Protein AF-F3SGB2-F1 (afdb_monomer)

Organism: NCBI:txid888824

Nearest PDB structures (foldseek):
  6e8a-assembly1_A-3  TM=3.930E-01  e=1.065E+00  Salmonella enterica subsp. enterica serovar Typhimurium
  6e8a-assembly2_B-2  TM=3.895E-01  e=1.510E+00  Salmonella enterica subsp. enterica serovar Typhimurium
  5wru-assembly2_C  TM=2.953E-01  e=6.680E-01  Plasmodium falciparum 3D7

Secondary structure (DSSP, 8-state):
---S--------GGGSHHHHHTT-B--SPPEEEEETTEEEEEEEEEEEETTEEEEEEEEEETTT--EE-SSHHHHHHHHHHT-GGGGSPPS-GGGHHHHHHHHHHTTTEEE-SSEEEESSSS-HHHHTT---TTBHHHHH-HHHHHTGGG-S-EE--GGG--HHHHHHHHHHHTSBTT-SS--EEEE-TTT--EEEE-SHHHHHHHHHH-HHHHTTT-

pLDDT: mean 89.27, std 9.6, range [35.75, 98.5]

Radius of gyration: 21.9 Å; Cα contacts (8 Å, |Δi|>4): 314; chains: 1; bounding box: 55×38×64 Å

Sequence (218 aa):
MNSPDLSKKELNLYESPIVQSENLRLNQVLGSYYGDGKDYLTEELYHYVDGKYFGKNFLLDIDSGQLYFKDVVKRRNEMAMNAPRWRGISLSPGGLSDCFDNQLAKYHLWEFNGSITPVVRYEIDYRNKIDISDTNFAQLYPEVAKNMKDIDQLYFRPEQYNQKEWFDNLLHWFAPKGQDVMEVYATDSATGEKTQIKSFDDYLAWREAHPEEVKKYE

Mean predicted aligned error: 6.79 Å

Solvent-accessible surface area (backbone atoms only — not comparable to full-atom values): 12593 Å² total; per-residue (Å²): 142,81,76,91,81,78,81,88,84,88,83,67,72,74,74,36,67,67,36,52,77,64,58,46,45,73,93,67,82,77,40,81,44,77,38,87,83,42,58,27,38,32,52,67,33,31,38,71,59,97,86,42,84,46,78,46,49,38,38,30,36,63,86,82,63,49,77,40,63,75,62,39,69,58,52,52,49,51,30,61,71,65,31,49,69,77,74,55,80,80,49,57,48,32,44,28,45,61,38,46,37,58,58,36,45,78,32,42,27,32,78,56,96,71,25,41,25,51,70,49,84,86,42,65,79,54,28,73,59,39,59,56,77,62,18,35,37,25,71,80,37,46,76,56,48,77,43,50,52,73,49,77,66,50,62,61,58,50,80,71,44,44,67,53,61,50,50,37,47,49,32,28,31,68,3,51,60,92,46,74,48,32,95,30,39,34,33,45,82,91,79,64,50,72,46,78,39,79,37,48,68,50,44,50,54,50,45,70,75,36,53,76,47,42,63,76,78,110

Structure (mmCIF, N/CA/C/O backbone):
data_AF-F3SGB2-F1
#
_entry.id   AF-F3SGB2-F1
#
loop_
_atom_site.group_PDB
_atom_site.id
_atom_site.type_symbol
_atom_site.label_atom_id
_atom_site.label_alt_id
_atom_site.label_comp_id
_atom_site.label_asym_id
_atom_site.label_entity_id
_atom_site.label_seq_id
_atom_site.pdbx_PDB_ins_code
_atom_site.Cartn_x
_atom_site.Cartn_y
_atom_site.Cartn_z
_atom_site.occupancy
_atom_site.B_iso_or_equiv
_atom_site.auth_seq_id
_atom_site.auth_comp_id
_atom_site.auth_asym_id
_atom_site.auth_atom_id
_atom_site.pdbx_PDB_model_num
ATOM 1 N N . MET A 1 1 ? -12.176 -9.333 -9.782 1.00 39.53 1 MET A N 1
ATOM 2 C CA . MET A 1 1 ? -11.599 -8.538 -10.884 1.00 39.53 1 MET A CA 1
ATOM 3 C C . MET A 1 1 ? -11.591 -9.382 -12.152 1.00 39.53 1 MET A C 1
ATOM 5 O O . MET A 1 1 ? -10.642 -10.111 -12.369 1.00 39.53 1 MET A O 1
ATOM 9 N N . ASN A 1 2 ? -12.661 -9.333 -12.946 1.00 35.75 2 ASN A N 1
ATOM 10 C CA . ASN A 1 2 ? -12.707 -9.903 -14.295 1.00 35.75 2 ASN A CA 1
ATOM 11 C C . ASN A 1 2 ? -13.186 -8.771 -15.202 1.00 35.75 2 ASN A C 1
ATOM 13 O O . ASN A 1 2 ? -14.390 -8.585 -15.348 1.00 35.75 2 ASN A O 1
ATOM 17 N N . SER A 1 3 ? -12.261 -7.957 -15.713 1.00 44.47 3 SER A N 1
ATOM 18 C CA . SER A 1 3 ? -12.594 -7.060 -16.820 1.00 44.47 3 SER A CA 1
ATOM 19 C C . SER A 1 3 ? -12.552 -7.915 -18.092 1.00 44.47 3 SER A C 1
ATOM 21 O O . SER A 1 3 ? -11.483 -8.446 -18.396 1.00 44.47 3 SER A O 1
ATOM 23 N N . PRO A 1 4 ? -13.683 -8.148 -18.779 1.00 53.62 4 PRO A N 1
ATOM 24 C CA . PRO A 1 4 ? -13.753 -9.073 -19.913 1.00 53.62 4 PRO A CA 1
ATOM 25 C C . PRO A 1 4 ? -12.987 -8.591 -21.156 1.00 53.62 4 PRO A C 1
ATOM 27 O O . PRO A 1 4 ? -12.702 -9.400 -22.034 1.00 53.62 4 PRO A O 1
ATOM 30 N N . ASP A 1 5 ? -12.581 -7.319 -21.200 1.00 62.97 5 ASP A N 1
ATOM 31 C CA . ASP A 1 5 ? -11.903 -6.714 -22.348 1.00 62.97 5 ASP A CA 1
ATOM 32 C C . ASP A 1 5 ? -10.401 -6.535 -22.085 1.00 62.97 5 ASP A C 1
ATOM 34 O O . ASP A 1 5 ? -9.884 -5.426 -21.945 1.00 62.97 5 ASP A O 1
ATOM 38 N N . LEU A 1 6 ? -9.671 -7.649 -21.999 1.00 66.62 6 LEU A N 1
ATOM 39 C CA . LEU A 1 6 ? -8.209 -7.615 -22.054 1.00 66.62 6 LEU A CA 1
ATOM 40 C C . LEU A 1 6 ? -7.769 -7.453 -23.514 1.00 66.62 6 LEU A C 1
ATOM 42 O O . LEU A 1 6 ? -7.962 -8.349 -24.336 1.00 66.62 6 LEU A O 1
ATOM 46 N N . SER A 1 7 ? -7.154 -6.314 -23.837 1.00 72.88 7 SER A N 1
ATOM 47 C CA . SER A 1 7 ? -6.522 -6.089 -25.140 1.00 72.88 7 SER A CA 1
ATOM 48 C C . SER A 1 7 ? -5.030 -6.430 -25.084 1.00 72.88 7 SER A C 1
ATOM 50 O O . SER A 1 7 ? -4.361 -6.213 -24.073 1.00 72.88 7 SER A O 1
ATOM 52 N N . LYS A 1 8 ? -4.499 -7.005 -26.169 1.00 79.56 8 LYS A N 1
ATOM 53 C CA . LYS A 1 8 ? -3.072 -7.323 -26.315 1.00 79.56 8 LYS A CA 1
ATOM 54 C C . LYS A 1 8 ? -2.420 -6.317 -27.261 1.00 79.56 8 LYS A C 1
ATOM 56 O O . LYS A 1 8 ? -2.945 -6.062 -28.342 1.00 79.56 8 LYS A O 1
ATOM 61 N N . LYS A 1 9 ? -1.233 -5.836 -26.893 1.00 81.31 9 LYS A N 1
ATOM 62 C CA . LYS A 1 9 ? -0.355 -5.013 -27.734 1.00 81.31 9 LYS A CA 1
ATOM 63 C C . LYS A 1 9 ? 1.032 -5.649 -27.805 1.00 81.31 9 LYS A C 1
ATOM 65 O O . LYS A 1 9 ? 1.523 -6.160 -26.802 1.00 81.31 9 LYS A O 1
ATOM 70 N N . GLU A 1 10 ? 1.646 -5.638 -28.983 1.00 86.25 10 GLU A N 1
ATOM 71 C CA . GLU A 1 10 ? 3.025 -6.090 -29.190 1.00 86.25 10 GLU A CA 1
ATOM 72 C C . GLU A 1 10 ? 3.915 -4.876 -29.464 1.00 86.25 10 GLU A C 1
ATOM 74 O O . GLU A 1 10 ? 3.526 -3.972 -30.204 1.00 86.25 10 GLU A O 1
ATOM 79 N N . LEU A 1 11 ? 5.080 -4.825 -28.817 1.00 84.25 11 LEU A N 1
ATOM 80 C CA . LEU A 1 11 ? 6.018 -3.707 -28.884 1.00 84.25 11 LEU A CA 1
ATOM 81 C C . LEU A 1 11 ? 7.427 -4.262 -29.104 1.00 84.25 11 LEU A C 1
ATOM 83 O O . LEU A 1 11 ? 7.889 -5.091 -28.321 1.00 84.25 11 LEU A O 1
ATOM 87 N N . ASN A 1 12 ? 8.120 -3.787 -30.143 1.00 87.19 12 ASN A N 1
ATOM 88 C CA . ASN A 1 12 ? 9.500 -4.172 -30.424 1.00 87.19 12 ASN A CA 1
ATOM 89 C C . ASN A 1 12 ? 10.473 -3.061 -30.004 1.00 87.19 12 ASN A C 1
ATOM 91 O O . ASN A 1 12 ? 10.677 -2.077 -30.714 1.00 87.19 12 ASN A O 1
ATOM 95 N N . LEU A 1 13 ? 11.112 -3.234 -28.845 1.00 86.38 13 LEU A N 1
ATOM 96 C CA . LEU A 1 13 ? 12.077 -2.270 -28.305 1.00 86.38 13 LEU A CA 1
ATOM 97 C C . LEU A 1 13 ? 13.269 -2.027 -29.250 1.00 86.38 13 LEU A C 1
ATOM 99 O O . LEU A 1 13 ? 13.798 -0.917 -29.306 1.00 86.38 13 LEU A O 1
ATOM 103 N N . TYR A 1 14 ? 13.672 -3.043 -30.017 1.00 88.12 14 TYR A N 1
ATOM 104 C CA . TYR A 1 14 ? 14.830 -2.980 -30.912 1.00 88.12 14 TYR A CA 1
ATOM 105 C C . TYR A 1 14 ? 14.543 -2.300 -32.253 1.00 88.12 14 TYR A C 1
ATOM 107 O O . TYR A 1 14 ? 15.472 -2.083 -33.026 1.00 88.12 14 TYR A O 1
ATOM 115 N N . GLU A 1 15 ? 13.293 -1.923 -32.528 1.00 89.81 15 GLU A N 1
ATOM 116 C CA . GLU A 1 15 ? 12.938 -1.049 -33.656 1.00 89.81 15 GLU A CA 1
ATOM 117 C C . GLU A 1 15 ? 13.089 0.442 -33.318 1.00 89.81 15 GLU A C 1
ATOM 119 O O . GLU A 1 15 ? 13.050 1.289 -34.207 1.00 89.81 15 GLU A O 1
ATOM 124 N N . SER A 1 16 ? 13.312 0.783 -32.044 1.00 88.75 16 SER A N 1
ATOM 125 C CA . SER A 1 16 ? 13.556 2.163 -31.624 1.00 88.75 16 SER A CA 1
ATOM 126 C C . SER A 1 16 ? 14.842 2.720 -32.254 1.00 88.75 16 SER A C 1
ATOM 128 O O . SER A 1 16 ? 15.915 2.138 -32.047 1.00 88.75 16 SER A O 1
ATOM 130 N N . PRO A 1 17 ? 14.793 3.887 -32.934 1.00 90.50 17 PRO A N 1
ATOM 131 C CA . PRO A 1 17 ? 15.972 4.490 -33.555 1.00 90.50 17 PRO A CA 1
ATOM 132 C C . PRO A 1 17 ? 17.132 4.705 -32.580 1.00 90.50 17 PRO A C 1
ATOM 134 O O . PRO A 1 17 ? 18.279 4.466 -32.941 1.00 90.50 17 PRO A O 1
ATOM 137 N N . ILE A 1 18 ? 16.834 5.096 -31.333 1.00 89.00 18 ILE A N 1
ATOM 138 C CA . ILE A 1 18 ? 17.846 5.332 -30.290 1.00 89.00 18 ILE A CA 1
ATOM 139 C C . ILE A 1 18 ? 18.532 4.019 -29.893 1.00 89.00 18 ILE A C 1
ATOM 141 O O . ILE A 1 18 ? 19.754 3.973 -29.758 1.00 89.00 18 ILE A O 1
ATOM 145 N N . VAL A 1 19 ? 17.759 2.938 -29.735 1.00 91.44 19 VAL A N 1
ATOM 146 C CA . VAL A 1 19 ? 18.290 1.616 -29.360 1.00 91.44 19 VAL A CA 1
ATOM 147 C C . VAL A 1 19 ? 19.213 1.082 -30.452 1.00 91.44 19 VAL A C 1
ATOM 149 O O . VAL A 1 19 ? 20.286 0.562 -30.148 1.00 91.44 19 VAL A O 1
ATOM 152 N N . GLN A 1 20 ? 18.830 1.255 -31.719 1.00 92.38 20 GLN A N 1
ATOM 153 C CA . GLN A 1 20 ? 19.637 0.834 -32.862 1.00 92.38 20 GLN A CA 1
ATOM 154 C C . GLN A 1 20 ? 20.904 1.679 -33.021 1.00 92.38 20 GLN A C 1
ATOM 156 O O . GLN A 1 20 ? 21.992 1.116 -33.133 1.00 92.38 20 GLN A O 1
ATOM 161 N N . SER A 1 21 ? 20.787 3.013 -32.994 1.00 91.50 21 SER A N 1
ATOM 162 C CA . SER A 1 21 ? 21.923 3.915 -33.227 1.00 91.50 21 SER A CA 1
ATOM 163 C C . SER A 1 21 ? 23.009 3.795 -32.162 1.00 91.50 21 SER A C 1
ATOM 165 O O . SER A 1 21 ? 24.187 3.948 -32.464 1.00 91.50 21 SER A O 1
ATOM 167 N N . GLU A 1 22 ? 22.616 3.519 -30.918 1.00 90.81 22 GLU A N 1
ATOM 168 C CA . GLU A 1 22 ? 23.536 3.381 -29.784 1.00 90.81 22 GLU A CA 1
ATOM 169 C C . GLU A 1 22 ? 23.891 1.912 -29.492 1.00 90.81 22 GLU A C 1
ATOM 171 O O . GLU A 1 22 ? 24.616 1.621 -28.545 1.00 90.81 22 GLU A O 1
ATOM 176 N N . ASN A 1 23 ? 23.414 0.974 -30.321 1.00 91.50 23 ASN A N 1
ATOM 177 C CA . ASN A 1 23 ? 23.638 -0.466 -30.183 1.00 91.50 23 ASN A CA 1
ATOM 178 C C . ASN A 1 23 ? 23.294 -1.012 -28.782 1.00 91.50 23 ASN A C 1
ATOM 180 O O . ASN A 1 23 ? 23.975 -1.893 -28.250 1.00 91.50 23 ASN A O 1
ATOM 184 N N . LEU A 1 24 ? 22.220 -0.490 -28.193 1.00 92.69 24 LEU A N 1
ATOM 185 C CA . LEU A 1 24 ? 21.794 -0.817 -26.841 1.00 92.69 24 LEU A CA 1
ATOM 186 C C . LEU A 1 24 ? 21.195 -2.228 -26.759 1.00 92.69 24 LEU A C 1
ATOM 188 O O . LEU A 1 24 ? 20.622 -2.754 -27.720 1.00 92.69 24 LEU A O 1
ATOM 192 N N . ARG A 1 25 ? 21.341 -2.862 -25.596 1.00 92.12 25 ARG A N 1
ATOM 193 C CA . ARG A 1 25 ? 20.865 -4.212 -25.278 1.00 92.12 25 ARG A CA 1
ATOM 194 C C . ARG A 1 25 ? 20.229 -4.243 -23.892 1.00 92.12 25 ARG A C 1
ATOM 196 O O . ARG A 1 25 ? 20.516 -3.404 -23.048 1.00 92.12 25 ARG A O 1
ATOM 203 N N . LEU A 1 26 ? 19.370 -5.236 -23.688 1.00 90.88 26 LEU A N 1
ATOM 204 C CA . LEU A 1 26 ? 18.714 -5.546 -22.425 1.00 90.88 26 LEU A CA 1
ATOM 205 C C . LEU A 1 26 ? 19.174 -6.945 -22.006 1.00 90.88 26 LEU A C 1
ATOM 207 O O . LEU A 1 26 ? 19.211 -7.843 -22.846 1.00 90.88 26 LEU A O 1
ATOM 211 N N . ASN A 1 27 ? 19.520 -7.135 -20.737 1.00 86.31 27 ASN A N 1
ATOM 212 C CA . ASN A 1 27 ? 19.858 -8.445 -20.164 1.00 86.31 27 ASN A CA 1
ATOM 213 C C . ASN A 1 27 ? 19.018 -8.783 -18.925 1.00 86.31 27 ASN A C 1
ATOM 215 O O . ASN A 1 27 ? 19.316 -9.758 -18.239 1.00 86.31 27 ASN A O 1
ATOM 219 N N . GLN A 1 28 ? 17.989 -7.984 -18.643 1.00 84.06 28 GLN A N 1
ATOM 220 C CA . GLN A 1 28 ? 17.094 -8.157 -17.505 1.00 84.06 28 GLN A CA 1
ATOM 221 C C . GLN A 1 28 ? 15.643 -8.237 -17.974 1.00 84.06 28 GLN A C 1
ATOM 223 O O . GLN A 1 28 ? 15.300 -7.815 -19.080 1.00 84.06 28 GLN A O 1
ATOM 228 N N . VAL A 1 29 ? 14.795 -8.817 -17.130 1.00 85.00 29 VAL A N 1
ATOM 229 C CA . VAL A 1 29 ? 13.342 -8.777 -17.317 1.00 85.00 29 VAL A CA 1
ATOM 230 C C . VAL A 1 29 ? 12.874 -7.342 -17.100 1.00 85.00 29 VAL A C 1
ATOM 232 O O . VAL A 1 29 ? 13.412 -6.650 -16.245 1.00 85.00 29 VAL A O 1
ATOM 235 N N . LEU A 1 30 ? 11.881 -6.903 -17.874 1.00 89.25 30 LEU A N 1
ATOM 236 C CA . LEU A 1 30 ? 11.337 -5.559 -17.734 1.00 89.25 30 LEU A CA 1
ATOM 237 C C . LEU A 1 30 ? 10.668 -5.359 -16.372 1.00 89.25 30 LEU A C 1
ATOM 239 O O . LEU A 1 30 ? 9.774 -6.125 -16.009 1.00 89.25 30 LEU A O 1
ATOM 243 N N . GLY A 1 31 ? 11.049 -4.299 -15.664 1.00 88.00 31 GLY A N 1
ATOM 244 C CA . GLY A 1 31 ? 10.344 -3.823 -14.486 1.00 88.00 31 GLY A CA 1
ATOM 245 C C . GLY A 1 31 ? 9.065 -3.074 -14.857 1.00 88.00 31 GLY A C 1
ATOM 246 O O . GLY A 1 31 ? 9.014 -2.329 -15.837 1.00 88.00 31 GLY A O 1
ATOM 247 N N . SER A 1 32 ? 8.017 -3.241 -14.052 1.00 87.69 32 SER A N 1
ATOM 248 C CA . SER A 1 32 ? 6.821 -2.397 -14.112 1.00 87.69 32 SER A CA 1
ATOM 249 C C . SER A 1 32 ? 7.024 -1.122 -13.297 1.00 87.69 32 SER A C 1
ATOM 251 O O . SER A 1 32 ? 7.581 -1.163 -12.199 1.00 87.69 32 SER A O 1
ATOM 253 N N . TYR A 1 33 ? 6.510 0.001 -13.782 1.00 87.50 33 TYR A N 1
ATOM 254 C CA . TYR A 1 33 ? 6.503 1.260 -13.051 1.00 87.50 33 TYR A CA 1
ATOM 255 C C . TYR A 1 33 ? 5.174 1.980 -13.261 1.00 87.50 33 TYR A C 1
ATOM 257 O O . TYR A 1 33 ? 4.773 2.195 -14.396 1.00 87.50 33 TYR A O 1
ATOM 265 N N . TYR A 1 34 ? 4.511 2.385 -12.180 1.00 83.62 34 TYR A N 1
ATOM 266 C CA . TYR A 1 34 ? 3.320 3.227 -12.253 1.00 83.62 34 TYR A CA 1
ATOM 267 C C . TYR A 1 34 ? 3.658 4.637 -11.772 1.00 83.62 34 TYR A C 1
ATOM 269 O O . TYR A 1 34 ? 4.184 4.824 -10.671 1.00 83.62 34 TYR A O 1
ATOM 277 N N . GLY A 1 35 ? 3.302 5.629 -12.574 1.00 83.69 35 GLY A N 1
ATOM 278 C CA . GLY A 1 35 ? 3.408 7.052 -12.266 1.00 83.69 35 GLY A CA 1
ATOM 279 C C . GLY A 1 35 ? 2.311 7.794 -13.012 1.00 83.69 35 GLY A C 1
ATOM 280 O O . GLY A 1 35 ? 1.759 7.215 -13.932 1.00 83.69 35 GLY A O 1
ATOM 281 N N . ASP A 1 36 ? 1.949 9.009 -12.582 1.00 82.50 36 ASP A N 1
ATOM 282 C CA . ASP A 1 36 ? 1.080 9.938 -13.341 1.00 82.50 36 ASP A CA 1
ATOM 283 C C . ASP A 1 36 ? -0.138 9.324 -14.071 1.00 82.50 36 ASP A C 1
ATOM 285 O O . ASP A 1 36 ? -0.467 9.712 -15.191 1.00 82.50 36 ASP A O 1
ATOM 289 N N . GLY A 1 37 ? -0.787 8.335 -13.442 1.00 81.50 37 GLY A N 1
ATOM 290 C CA . GLY A 1 37 ? -1.998 7.704 -13.977 1.00 81.50 37 GLY A CA 1
ATOM 291 C C . GLY A 1 37 ? -1.759 6.571 -14.960 1.00 81.50 37 GLY A C 1
ATOM 292 O O . GLY A 1 37 ? -2.714 5.974 -15.450 1.00 81.50 37 GLY A O 1
ATOM 293 N N . LYS A 1 38 ? -0.497 6.269 -15.249 1.00 87.12 38 LYS A N 1
ATOM 294 C CA . LYS A 1 38 ? -0.071 5.424 -16.354 1.00 87.12 38 LYS A CA 1
ATOM 295 C C . LYS A 1 38 ? 0.802 4.269 -15.895 1.00 87.12 38 LYS A C 1
ATOM 297 O O . LYS A 1 38 ? 1.634 4.391 -14.992 1.00 87.12 38 LYS A O 1
ATOM 302 N N . ASP A 1 39 ? 0.631 3.147 -16.583 1.00 87.88 39 ASP A N 1
ATOM 303 C CA . ASP A 1 39 ? 1.506 1.991 -16.468 1.00 87.88 39 ASP A CA 1
ATOM 304 C C . ASP A 1 39 ? 2.659 2.105 -17.479 1.00 87.88 39 ASP A C 1
ATOM 306 O O . ASP A 1 39 ? 2.463 2.328 -18.679 1.00 87.88 39 ASP A O 1
ATOM 310 N N . TYR A 1 40 ? 3.880 1.924 -16.984 1.00 92.25 40 TYR A N 1
ATOM 311 C CA . TYR A 1 40 ? 5.106 1.913 -17.766 1.00 92.25 40 TYR A CA 1
ATOM 312 C C . TYR A 1 40 ? 5.857 0.593 -17.588 1.00 92.25 40 TYR A C 1
ATOM 314 O O . TYR A 1 40 ? 5.808 -0.035 -16.528 1.00 92.25 40 TYR A O 1
ATOM 322 N N . LEU A 1 41 ? 6.640 0.221 -18.598 1.00 92.44 41 LEU A N 1
ATOM 323 C CA . LEU A 1 41 ? 7.761 -0.704 -18.443 1.00 92.44 41 LEU A CA 1
ATOM 324 C C . LEU A 1 41 ? 9.070 0.089 -18.408 1.00 92.44 41 LEU A C 1
ATOM 326 O O . LEU A 1 41 ? 9.227 1.077 -19.124 1.00 92.44 41 LEU A O 1
ATOM 330 N N . THR A 1 42 ? 10.018 -0.312 -17.572 1.00 92.69 42 THR A N 1
ATOM 331 C CA . THR A 1 42 ? 11.286 0.401 -17.379 1.00 92.69 42 THR A CA 1
ATOM 332 C C . THR A 1 42 ? 12.404 -0.583 -17.110 1.00 92.69 42 THR A C 1
ATOM 334 O O . THR A 1 42 ? 12.166 -1.586 -16.456 1.00 92.69 42 THR A O 1
ATOM 337 N N . GLU A 1 43 ? 13.600 -0.280 -17.605 1.00 92.62 43 GLU A N 1
ATOM 338 C CA . GLU A 1 43 ? 14.872 -0.882 -17.196 1.00 92.62 43 GLU A CA 1
ATOM 339 C C . GLU A 1 43 ? 16.039 0.019 -17.637 1.00 92.62 43 GLU A C 1
ATOM 341 O O . GLU A 1 43 ? 15.842 1.057 -18.288 1.00 92.62 43 GLU A O 1
ATOM 346 N N . GLU A 1 44 ? 17.267 -0.386 -17.308 1.00 92.25 44 GLU A N 1
ATOM 347 C CA . GLU A 1 44 ? 18.476 0.137 -17.941 1.00 92.25 44 GLU A CA 1
ATOM 348 C C . GLU A 1 44 ? 18.851 -0.685 -19.183 1.00 92.25 44 GLU A C 1
ATOM 350 O O . GLU A 1 44 ? 19.065 -1.897 -19.136 1.00 92.25 44 GLU A O 1
ATOM 355 N N . LEU A 1 45 ? 18.955 0.001 -20.318 1.00 93.50 45 LEU A N 1
ATOM 356 C CA . LEU A 1 45 ? 19.571 -0.536 -21.521 1.00 93.50 45 LEU A CA 1
ATOM 357 C C . LEU A 1 45 ? 21.059 -0.208 -21.527 1.00 93.50 45 LEU A C 1
ATOM 359 O O . LEU A 1 45 ? 21.447 0.876 -21.103 1.00 93.50 45 LEU A O 1
ATOM 363 N N . TYR A 1 46 ? 21.891 -1.100 -22.053 1.00 93.94 46 TYR A N 1
ATOM 364 C CA . TYR A 1 46 ? 23.339 -0.925 -21.996 1.00 93.94 46 TYR A CA 1
ATOM 365 C C . TYR A 1 46 ? 24.057 -1.304 -23.286 1.00 93.94 46 TYR A C 1
ATOM 367 O O . TYR A 1 46 ? 23.547 -2.055 -24.118 1.00 93.94 46 TYR A O 1
ATOM 375 N N . HIS A 1 47 ? 25.285 -0.820 -23.428 1.00 94.00 47 HIS A N 1
ATOM 376 C CA . HIS A 1 47 ? 26.250 -1.317 -24.401 1.00 94.00 47 HIS A CA 1
ATOM 377 C C . HIS A 1 47 ? 27.677 -1.193 -23.852 1.00 94.00 47 HIS A C 1
ATOM 379 O O . HIS A 1 47 ? 27.927 -0.483 -22.876 1.00 94.00 47 HIS A O 1
ATOM 385 N N . TYR A 1 48 ? 28.615 -1.905 -24.477 1.00 92.12 48 TYR A N 1
ATOM 386 C CA . TYR A 1 48 ? 30.036 -1.82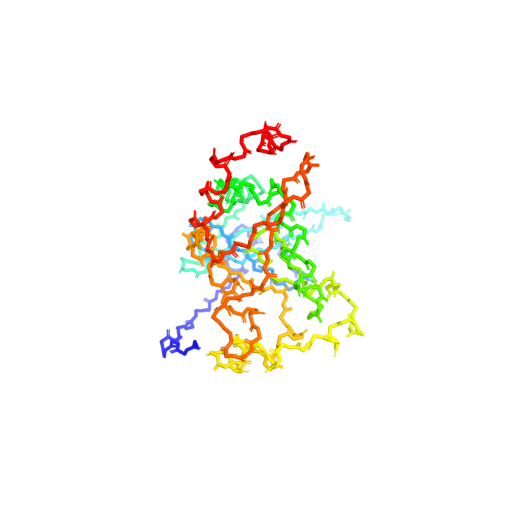3 -24.148 1.00 92.12 48 TYR A CA 1
ATOM 387 C C . TYR A 1 48 ? 30.820 -1.221 -25.313 1.00 92.12 48 TYR A C 1
ATOM 389 O O . TYR A 1 48 ? 30.638 -1.634 -26.458 1.00 92.12 48 TYR A O 1
ATOM 397 N N . VAL A 1 49 ? 31.723 -0.288 -25.009 1.00 90.62 49 VAL A N 1
ATOM 398 C CA . VAL A 1 49 ? 32.709 0.248 -25.963 1.00 90.62 49 VAL A CA 1
ATOM 399 C C . VAL A 1 49 ? 34.088 0.099 -25.337 1.00 90.62 49 VAL A C 1
ATOM 401 O O . VAL A 1 49 ? 34.328 0.628 -24.253 1.00 90.62 49 VAL A O 1
ATOM 404 N N . ASP A 1 50 ? 34.968 -0.675 -25.973 1.00 92.12 50 ASP A N 1
ATOM 405 C CA . ASP A 1 50 ? 36.323 -0.974 -25.479 1.00 92.12 50 ASP A CA 1
ATOM 406 C C . ASP A 1 50 ? 36.350 -1.446 -24.012 1.00 92.12 50 ASP A C 1
ATOM 408 O O . ASP A 1 50 ? 37.166 -1.014 -23.197 1.00 92.12 50 ASP A O 1
ATOM 412 N N . GLY A 1 51 ? 35.393 -2.307 -23.650 1.00 90.75 51 GLY A N 1
ATOM 413 C CA . GLY A 1 51 ? 35.244 -2.849 -22.295 1.00 90.75 51 GLY A CA 1
ATOM 414 C C . GLY A 1 51 ? 34.631 -1.889 -21.267 1.00 90.75 51 GLY A C 1
ATOM 415 O O . GLY A 1 51 ? 34.420 -2.292 -20.126 1.00 90.75 51 GLY A O 1
ATOM 416 N N . LYS A 1 52 ? 34.297 -0.648 -21.640 1.00 94.12 52 LYS A N 1
ATOM 417 C CA . LYS A 1 52 ? 33.612 0.312 -20.760 1.00 94.12 52 LYS A CA 1
ATOM 418 C C . LYS A 1 52 ? 32.097 0.182 -20.879 1.00 94.12 52 LYS A C 1
ATOM 420 O O . LYS A 1 52 ? 31.578 0.099 -21.989 1.00 94.12 52 LYS A O 1
ATOM 425 N N . TYR A 1 53 ? 31.417 0.182 -19.734 1.00 93.38 53 TYR A N 1
ATOM 426 C CA . TYR A 1 53 ? 29.960 0.121 -19.627 1.00 93.38 53 TYR A CA 1
ATOM 427 C C . TYR A 1 53 ? 29.318 1.486 -19.882 1.00 93.38 53 TYR A C 1
ATOM 429 O O . TYR A 1 53 ? 29.747 2.488 -19.308 1.00 93.38 53 TYR A O 1
ATOM 437 N N . PHE A 1 54 ? 28.255 1.500 -20.680 1.00 92.38 54 PHE A N 1
ATOM 438 C CA . PHE A 1 54 ? 27.404 2.663 -20.903 1.00 92.38 54 PHE A CA 1
ATOM 439 C C . PHE A 1 54 ? 25.945 2.242 -20.742 1.00 92.38 54 PHE A C 1
ATOM 441 O O . PHE A 1 54 ? 25.465 1.398 -21.498 1.00 92.38 54 PHE A O 1
ATOM 448 N N . GLY A 1 55 ? 25.264 2.818 -19.749 1.00 91.38 55 GLY A N 1
ATOM 449 C CA . GLY A 1 55 ? 23.875 2.523 -19.398 1.00 91.38 55 GLY A CA 1
ATOM 450 C C . GLY A 1 55 ? 22.939 3.698 -19.679 1.00 91.38 55 GLY A C 1
ATOM 451 O O . GLY A 1 55 ? 23.329 4.866 -19.579 1.00 91.38 55 GLY A O 1
ATOM 452 N N . LYS A 1 56 ? 21.694 3.390 -20.045 1.00 91.81 56 LYS A N 1
ATOM 453 C CA . LYS A 1 56 ? 20.634 4.355 -20.330 1.00 91.81 56 LYS A CA 1
ATOM 454 C C . LYS A 1 56 ? 19.289 3.833 -19.839 1.00 91.81 56 LYS A C 1
ATOM 456 O O . LYS A 1 56 ? 18.731 2.883 -20.384 1.00 91.81 56 LYS A O 1
ATOM 461 N N . ASN A 1 57 ? 18.748 4.500 -18.826 1.00 93.19 57 ASN A N 1
ATOM 462 C CA . ASN A 1 57 ? 17.404 4.227 -18.326 1.00 93.19 57 ASN A CA 1
ATOM 463 C C . ASN A 1 57 ? 16.347 4.629 -19.358 1.00 93.19 57 ASN A C 1
ATOM 465 O O . ASN A 1 57 ? 16.484 5.665 -20.017 1.00 93.19 57 ASN A O 1
ATOM 469 N N . PHE A 1 58 ? 15.268 3.852 -19.446 1.00 93.56 58 PHE A N 1
ATOM 470 C CA . PHE A 1 58 ? 14.111 4.200 -20.267 1.00 93.56 58 PHE A CA 1
ATOM 471 C C . PHE A 1 58 ? 12.779 4.029 -19.527 1.00 93.56 58 PHE A C 1
ATOM 473 O O . PHE A 1 58 ? 12.688 3.321 -18.526 1.00 93.56 58 PHE A O 1
ATOM 480 N N . LEU A 1 59 ? 11.740 4.685 -20.038 1.00 94.81 59 LEU A N 1
ATOM 481 C CA . LEU A 1 59 ? 10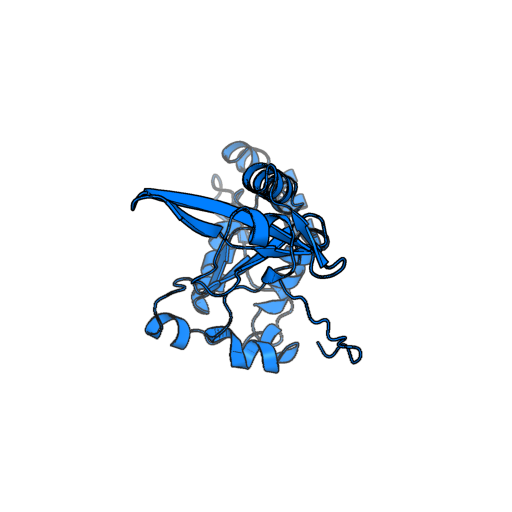.337 4.425 -19.715 1.00 94.81 59 LEU A CA 1
ATOM 482 C C . LEU A 1 59 ? 9.589 4.126 -21.011 1.00 94.81 59 LEU A C 1
ATOM 484 O O . LEU A 1 59 ? 9.704 4.884 -21.973 1.00 94.81 59 LEU A O 1
ATOM 488 N N . LEU A 1 60 ? 8.823 3.047 -21.027 1.00 93.12 60 LEU A N 1
ATOM 489 C CA . LEU A 1 60 ? 7.900 2.679 -22.089 1.00 93.12 60 LEU A CA 1
ATOM 490 C C . LEU A 1 60 ? 6.480 2.845 -21.561 1.00 93.12 60 LEU A C 1
ATOM 492 O O . LEU A 1 60 ? 6.064 2.055 -20.724 1.00 93.12 60 LEU A O 1
ATOM 496 N N . ASP A 1 61 ? 5.755 3.853 -22.036 1.00 92.56 61 ASP A N 1
ATOM 497 C CA . ASP A 1 61 ? 4.322 4.004 -21.753 1.00 92.56 61 ASP A CA 1
ATOM 498 C C . ASP A 1 61 ? 3.576 2.853 -22.444 1.00 92.56 61 ASP A C 1
ATOM 500 O O . ASP A 1 61 ? 3.685 2.688 -23.663 1.00 92.56 61 ASP A O 1
ATOM 504 N N . ILE A 1 62 ? 2.876 2.018 -21.672 1.00 89.69 62 ILE A N 1
ATOM 505 C CA . ILE A 1 62 ? 2.244 0.797 -22.192 1.00 89.69 62 ILE A CA 1
ATOM 506 C C . ILE A 1 62 ? 1.079 1.145 -23.130 1.00 89.69 62 ILE A C 1
ATOM 508 O O . ILE A 1 62 ? 0.937 0.538 -24.202 1.00 89.69 62 ILE A O 1
ATOM 512 N N . ASP A 1 63 ? 0.305 2.173 -22.787 1.00 87.44 63 ASP A N 1
ATOM 513 C CA . ASP A 1 63 ? -0.877 2.593 -23.536 1.00 87.44 63 ASP A CA 1
ATOM 514 C C . ASP A 1 63 ? -0.477 3.175 -24.892 1.00 87.44 63 ASP A C 1
ATOM 516 O O . ASP A 1 63 ? -0.912 2.705 -25.951 1.00 87.44 63 ASP A O 1
ATOM 520 N N . SER A 1 64 ? 0.427 4.158 -24.892 1.00 90.00 64 SER A N 1
ATOM 521 C CA . SER A 1 64 ? 0.859 4.824 -26.126 1.00 90.00 64 SER A CA 1
ATOM 522 C C . SER A 1 64 ? 1.922 4.030 -26.888 1.00 90.00 64 SER A C 1
ATOM 524 O O . SER A 1 64 ? 1.952 4.052 -28.117 1.00 90.00 64 SER A O 1
ATOM 526 N N . GLY A 1 65 ? 2.734 3.220 -26.205 1.00 89.12 65 GLY A N 1
ATOM 527 C CA . GLY A 1 65 ? 3.922 2.574 -26.775 1.00 89.12 65 GLY A CA 1
ATOM 528 C C . GLY A 1 65 ? 5.103 3.535 -26.942 1.00 89.12 65 GLY A C 1
ATOM 529 O O . GLY A 1 65 ? 6.077 3.200 -27.615 1.00 89.12 65 GLY A O 1
ATOM 530 N N . GLN A 1 66 ? 5.019 4.743 -26.376 1.00 90.88 66 GLN A N 1
ATOM 531 C CA . GLN A 1 66 ? 6.067 5.750 -26.483 1.00 90.88 66 GLN A CA 1
ATOM 532 C C . GLN A 1 66 ? 7.250 5.416 -25.566 1.00 90.88 66 GLN A C 1
ATOM 534 O O . GLN A 1 66 ? 7.076 5.137 -24.381 1.00 90.88 66 GLN A O 1
ATOM 539 N N . LEU A 1 67 ? 8.466 5.514 -26.112 1.00 91.44 67 LEU A N 1
ATOM 540 C CA . LEU A 1 67 ? 9.718 5.368 -25.370 1.00 91.44 67 LEU A CA 1
ATOM 541 C C . LEU A 1 67 ? 10.303 6.726 -24.975 1.00 91.44 67 LEU A C 1
ATOM 543 O O . LEU A 1 67 ? 10.489 7.612 -25.814 1.00 91.44 67 LEU A O 1
ATOM 547 N N . TYR A 1 68 ? 10.681 6.854 -23.708 1.00 92.88 68 TYR A N 1
ATOM 548 C CA . TYR A 1 68 ? 11.379 8.009 -23.157 1.00 92.88 68 TYR A CA 1
ATOM 549 C C . TYR A 1 68 ? 12.754 7.594 -22.644 1.00 92.88 68 TYR A C 1
ATOM 551 O O . TYR A 1 68 ? 12.863 6.702 -21.812 1.00 92.88 68 TYR A O 1
ATOM 559 N N . PHE A 1 69 ? 13.795 8.291 -23.097 1.00 91.69 69 PHE A N 1
ATOM 560 C CA . PHE A 1 69 ? 15.185 8.090 -22.653 1.00 91.69 69 PHE A CA 1
ATOM 561 C C . PHE A 1 69 ? 15.767 9.312 -21.938 1.00 91.69 69 PHE A C 1
ATOM 563 O O . PHE A 1 69 ? 16.803 9.235 -21.283 1.00 91.69 69 PHE A O 1
ATOM 570 N N . LYS A 1 70 ? 15.123 10.473 -22.091 1.00 91.88 70 LYS A N 1
ATOM 571 C CA . LYS A 1 70 ? 15.599 11.738 -21.540 1.00 91.88 70 LYS A CA 1
ATOM 572 C C . LYS A 1 70 ? 15.009 11.968 -20.154 1.00 91.88 70 LYS A C 1
ATOM 574 O O . LYS A 1 70 ? 13.797 11.854 -19.976 1.00 91.88 70 LYS A O 1
ATOM 579 N N . ASP A 1 71 ? 15.872 12.340 -19.210 1.00 92.12 71 ASP A N 1
ATOM 580 C CA . ASP A 1 71 ? 15.508 12.731 -17.843 1.00 92.12 71 ASP A CA 1
ATOM 581 C C . ASP A 1 71 ? 14.654 11.678 -17.113 1.00 92.12 71 ASP A C 1
ATOM 583 O O . ASP A 1 71 ? 13.854 12.014 -16.248 1.00 92.12 71 ASP A O 1
ATOM 587 N N . VAL A 1 72 ? 14.813 10.394 -17.452 1.00 93.12 72 VAL A N 1
ATOM 588 C CA . VAL A 1 72 ? 13.962 9.303 -16.945 1.00 93.12 72 VAL A CA 1
ATOM 589 C C . VAL A 1 72 ? 13.965 9.238 -15.422 1.00 93.12 72 VAL A C 1
ATOM 591 O O . VAL A 1 72 ? 12.905 9.160 -14.811 1.00 93.12 72 VAL A O 1
ATOM 594 N N . VAL A 1 73 ? 15.140 9.343 -14.798 1.00 89.81 73 VAL A N 1
ATOM 595 C CA . VAL A 1 73 ? 15.259 9.347 -13.332 1.00 89.81 73 VAL A CA 1
ATOM 596 C C . VAL A 1 73 ? 14.510 10.535 -12.727 1.00 89.81 73 VAL A C 1
ATOM 598 O O . VAL A 1 73 ? 13.756 10.369 -11.774 1.00 89.81 73 VAL A O 1
ATOM 601 N N . LYS A 1 74 ? 14.657 11.727 -13.317 1.00 91.69 74 LYS A N 1
ATOM 602 C CA . LYS A 1 74 ? 13.956 12.932 -12.865 1.00 91.69 74 LYS A CA 1
ATOM 603 C C . LYS A 1 74 ? 12.439 12.771 -12.999 1.00 91.69 74 LYS A C 1
ATOM 605 O O . LYS A 1 74 ? 11.734 13.030 -12.032 1.00 91.69 74 LYS A O 1
ATOM 610 N N . ARG A 1 75 ? 11.952 12.274 -14.141 1.00 91.56 75 ARG A N 1
ATOM 611 C CA . ARG A 1 75 ? 10.525 11.995 -14.377 1.00 91.56 75 ARG A CA 1
ATOM 612 C C . ARG A 1 75 ? 9.965 11.014 -13.353 1.00 91.56 75 ARG A C 1
ATOM 614 O O . ARG A 1 75 ? 8.940 11.296 -12.751 1.00 91.56 75 ARG A O 1
ATOM 621 N N . ARG A 1 76 ? 10.663 9.900 -13.103 1.00 90.12 76 ARG A N 1
ATOM 622 C CA . ARG A 1 76 ? 10.264 8.917 -12.082 1.00 90.12 76 ARG A CA 1
ATOM 623 C C . ARG A 1 76 ? 10.224 9.539 -10.688 1.00 90.12 76 ARG A C 1
ATOM 625 O O . ARG A 1 76 ? 9.296 9.285 -9.929 1.00 90.12 76 ARG A O 1
ATOM 632 N N . ASN A 1 77 ? 11.196 10.381 -10.348 1.00 88.56 77 ASN A N 1
ATOM 633 C CA . ASN A 1 77 ? 11.189 11.075 -9.064 1.00 88.56 77 ASN A CA 1
ATOM 634 C C . ASN A 1 77 ? 10.004 12.046 -8.960 1.00 88.56 77 ASN A C 1
ATOM 636 O O . ASN A 1 77 ? 9.326 12.055 -7.941 1.00 88.56 77 ASN A O 1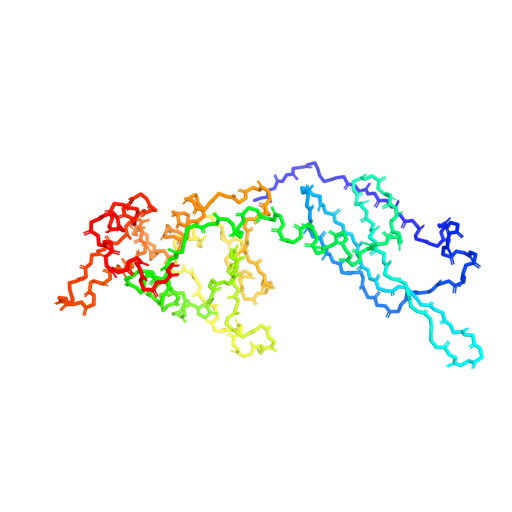
ATOM 640 N N . GLU A 1 78 ? 9.707 12.813 -10.009 1.00 89.06 78 GLU A N 1
ATOM 641 C CA . GLU A 1 78 ? 8.549 13.715 -10.051 1.00 89.06 78 GLU A CA 1
ATOM 642 C C . GLU A 1 78 ? 7.224 12.945 -9.937 1.00 89.06 78 GLU A C 1
ATOM 644 O O . GLU A 1 78 ? 6.373 13.310 -9.128 1.00 89.06 78 GLU A O 1
ATOM 649 N N . MET A 1 79 ? 7.064 11.848 -10.683 1.00 87.00 79 MET A N 1
ATOM 650 C CA . MET A 1 79 ? 5.899 10.957 -10.606 1.00 87.00 79 MET A CA 1
ATOM 651 C C . MET A 1 79 ? 5.725 10.375 -9.198 1.00 87.00 79 MET A C 1
ATOM 653 O O . MET A 1 79 ? 4.620 10.374 -8.658 1.00 87.00 79 MET A O 1
ATOM 657 N N . ALA A 1 80 ? 6.817 9.911 -8.583 1.00 81.19 80 ALA A N 1
ATOM 658 C CA . ALA A 1 80 ? 6.790 9.349 -7.241 1.00 81.19 80 ALA A CA 1
ATOM 659 C C . ALA A 1 80 ? 6.448 10.407 -6.187 1.00 81.19 80 ALA A C 1
ATOM 661 O O . ALA A 1 80 ? 5.576 10.155 -5.364 1.00 81.19 80 ALA A O 1
ATOM 662 N N . MET A 1 81 ? 7.090 11.579 -6.222 1.00 82.12 81 MET A N 1
ATOM 663 C CA . MET A 1 81 ? 6.903 12.659 -5.241 1.00 82.12 81 MET A CA 1
ATOM 664 C C . MET A 1 81 ? 5.525 13.321 -5.332 1.00 82.12 81 MET A C 1
ATOM 666 O O . MET A 1 81 ? 5.010 13.816 -4.333 1.00 82.12 81 MET A O 1
ATOM 670 N N . ASN A 1 82 ? 4.907 13.323 -6.514 1.00 81.94 82 ASN A N 1
ATOM 671 C CA . ASN A 1 82 ? 3.582 13.906 -6.715 1.00 81.94 82 ASN A CA 1
ATOM 672 C C . ASN A 1 82 ? 2.426 12.948 -6.397 1.00 81.94 82 ASN A C 1
ATOM 674 O O . ASN A 1 82 ? 1.269 13.366 -6.475 1.00 81.94 82 ASN A O 1
ATOM 678 N N . ALA A 1 83 ? 2.713 11.693 -6.038 1.00 77.25 83 ALA A N 1
ATOM 679 C CA . ALA A 1 83 ? 1.680 10.712 -5.736 1.00 77.25 83 ALA A CA 1
ATOM 680 C C . ALA A 1 83 ? 0.797 11.171 -4.550 1.00 77.25 83 ALA A C 1
ATOM 682 O O . ALA A 1 83 ? 1.339 11.528 -3.499 1.00 77.25 83 ALA A O 1
ATOM 683 N N . PRO A 1 84 ? -0.546 11.112 -4.671 1.00 77.00 84 PRO A N 1
ATOM 684 C CA . PRO A 1 84 ? -1.488 11.539 -3.630 1.00 77.00 84 PRO A CA 1
ATOM 685 C C . PRO A 1 84 ? -1.215 10.969 -2.235 1.00 77.00 84 PRO A C 1
ATOM 687 O O . PRO A 1 84 ? -1.390 11.676 -1.245 1.00 77.00 84 PRO A O 1
ATOM 690 N N . ARG A 1 85 ? -0.710 9.731 -2.150 1.00 75.50 85 ARG A N 1
ATOM 691 C CA . ARG A 1 85 ? -0.357 9.074 -0.881 1.00 75.50 85 ARG A CA 1
ATOM 692 C C . ARG A 1 85 ? 0.617 9.865 0.001 1.00 75.50 85 ARG A C 1
ATOM 694 O O . ARG A 1 85 ? 0.548 9.743 1.216 1.00 75.50 85 ARG A O 1
ATOM 701 N N . TRP A 1 86 ? 1.479 10.704 -0.579 1.00 76.25 86 TRP A N 1
ATOM 702 C CA . TRP A 1 86 ? 2.437 11.520 0.181 1.00 76.25 86 TRP A CA 1
ATOM 703 C C . TRP A 1 86 ? 1.827 12.778 0.797 1.00 76.25 86 TRP A C 1
ATOM 705 O O . TRP A 1 86 ? 2.480 13.446 1.590 1.00 76.25 86 TRP A O 1
ATOM 715 N N . ARG A 1 87 ? 0.589 13.122 0.428 1.00 79.25 87 ARG A N 1
ATOM 716 C CA . ARG A 1 87 ? -0.150 14.271 0.974 1.00 79.25 87 ARG A CA 1
ATOM 717 C C . ARG A 1 87 ? -1.167 13.852 2.039 1.00 79.25 87 ARG A C 1
ATOM 719 O O . ARG A 1 87 ? -2.027 14.649 2.400 1.00 79.25 87 ARG A O 1
ATOM 726 N N . GLY A 1 88 ? -1.106 12.596 2.485 1.00 83.88 88 GLY A N 1
ATOM 727 C CA . GLY A 1 88 ? -1.994 12.061 3.507 1.00 83.88 88 GLY A CA 1
ATOM 728 C C . GLY A 1 88 ? -1.716 12.636 4.895 1.00 83.88 88 GLY A C 1
ATOM 729 O O . GLY A 1 88 ? -0.613 13.073 5.212 1.00 83.88 88 GLY A O 1
ATOM 730 N N . ILE A 1 89 ? -2.741 12.594 5.733 1.00 90.44 89 ILE A N 1
ATOM 731 C CA . ILE A 1 89 ? -2.699 12.909 7.156 1.00 90.44 89 ILE A CA 1
ATOM 732 C C . ILE A 1 89 ? -1.938 11.799 7.887 1.00 90.44 89 ILE A C 1
ATOM 734 O O . ILE A 1 89 ? -2.207 10.618 7.680 1.00 90.44 89 ILE A O 1
ATOM 738 N N . SER A 1 90 ? -0.996 12.156 8.760 1.00 91.44 90 SER A N 1
ATOM 739 C CA . SER A 1 90 ? -0.234 11.159 9.521 1.00 91.44 90 SER A CA 1
ATOM 740 C C . SER A 1 90 ? -1.138 10.322 10.438 1.00 91.44 90 SER A C 1
ATOM 742 O O . SER A 1 90 ? -1.978 10.860 11.171 1.00 91.44 90 SER A O 1
ATOM 744 N N . LEU A 1 91 ? -0.934 9.001 10.432 1.00 93.31 91 LEU A N 1
ATOM 745 C CA . LEU A 1 91 ? -1.565 8.058 11.363 1.00 93.31 91 LEU A CA 1
ATOM 746 C C . LEU A 1 91 ? -0.732 7.849 12.644 1.00 93.31 91 LEU A C 1
ATOM 748 O O . LEU A 1 91 ? -1.093 7.031 13.479 1.00 93.31 91 LEU A O 1
ATOM 752 N N . SER A 1 92 ? 0.387 8.558 12.816 1.00 94.62 92 SER A N 1
ATOM 753 C CA . SER A 1 92 ? 1.248 8.407 13.997 1.00 94.62 92 SER A CA 1
ATOM 754 C C . SER A 1 92 ? 0.675 8.991 15.299 1.00 94.62 92 SER A C 1
ATOM 756 O O . SER A 1 92 ? 0.892 8.367 16.339 1.00 94.62 92 SER A O 1
ATOM 758 N N . PRO A 1 93 ? -0.049 10.136 15.305 1.00 96.88 93 PRO A N 1
ATOM 759 C CA . PRO A 1 93 ? -0.699 10.635 16.516 1.00 96.88 93 PRO A CA 1
ATOM 760 C C . PRO A 1 93 ? -1.538 9.572 17.234 1.00 96.88 93 PRO A C 1
ATOM 762 O O . PRO A 1 93 ? -2.321 8.841 16.629 1.00 96.88 93 PRO A O 1
ATOM 765 N N . GLY A 1 94 ? -1.336 9.469 18.547 1.00 96.50 94 GLY A N 1
ATOM 766 C CA . GLY A 1 94 ? -1.967 8.447 19.379 1.00 96.50 94 GLY A CA 1
ATOM 767 C C . GLY A 1 94 ? -1.469 7.016 19.149 1.00 96.50 94 GLY A C 1
ATOM 768 O O . GLY A 1 94 ? -2.084 6.079 19.654 1.00 96.50 94 GLY A O 1
ATOM 769 N N . GLY A 1 95 ? -0.387 6.821 18.389 1.00 96.12 95 GLY A N 1
ATOM 770 C CA . GLY A 1 95 ? 0.149 5.497 18.069 1.00 96.12 95 GLY A CA 1
ATOM 771 C C . GLY A 1 95 ? -0.784 4.657 17.194 1.00 96.12 95 GLY A C 1
ATOM 772 O O . GLY A 1 95 ? -0.721 3.427 17.247 1.00 96.12 95 GLY A O 1
ATOM 773 N N . LEU A 1 96 ? -1.672 5.291 16.414 1.00 96.19 96 LEU A N 1
ATOM 774 C CA . LEU A 1 96 ? -2.651 4.569 15.601 1.00 96.19 96 LEU A CA 1
ATOM 775 C C . LEU A 1 96 ? -1.969 3.721 14.515 1.00 96.19 96 LEU A C 1
ATOM 777 O O . LEU A 1 96 ? -2.371 2.574 14.326 1.00 96.19 96 LEU A O 1
ATOM 781 N N . SER A 1 97 ? -0.924 4.237 13.856 1.00 93.19 97 SER A N 1
ATOM 782 C CA . SER A 1 97 ? -0.115 3.479 12.887 1.00 93.19 97 SER A CA 1
ATOM 783 C C . SER A 1 97 ? 0.454 2.208 13.508 1.00 93.19 97 SER A C 1
ATOM 785 O O . SER A 1 97 ? 0.286 1.126 12.958 1.00 93.19 97 SER A O 1
ATOM 787 N N . ASP A 1 98 ? 1.032 2.315 14.705 1.00 93.75 98 ASP A N 1
ATOM 788 C CA . ASP A 1 98 ? 1.635 1.177 15.399 1.00 93.75 98 ASP A CA 1
ATOM 789 C C . ASP A 1 98 ? 0.563 0.167 15.818 1.00 93.75 98 ASP A C 1
ATOM 791 O O . ASP A 1 98 ? 0.757 -1.044 15.727 1.00 93.75 98 ASP A O 1
ATOM 795 N N . CYS A 1 99 ? -0.595 0.643 16.286 1.00 95.44 99 CYS A N 1
ATOM 796 C CA . CYS A 1 99 ? -1.715 -0.229 16.623 1.00 95.44 99 CYS A CA 1
ATOM 797 C C . CYS A 1 99 ? -2.209 -0.996 15.389 1.00 95.44 99 CYS A C 1
ATOM 799 O O . CYS A 1 99 ? -2.425 -2.206 15.465 1.00 95.44 99 CYS A O 1
ATOM 801 N N . PHE A 1 100 ? -2.338 -0.305 14.259 1.00 93.94 100 PHE A N 1
ATOM 802 C CA . PHE A 1 100 ? -2.749 -0.876 12.985 1.00 93.94 100 PHE A CA 1
ATOM 803 C C . PHE A 1 100 ? -1.736 -1.912 12.464 1.00 93.94 100 PHE A C 1
ATOM 805 O O . PHE A 1 100 ? -2.116 -3.047 12.170 1.00 93.94 100 PHE A O 1
ATOM 812 N N . ASP A 1 101 ? -0.444 -1.583 12.463 1.00 92.81 101 ASP A N 1
ATOM 813 C CA . ASP A 1 101 ? 0.626 -2.496 12.048 1.00 92.81 101 ASP A CA 1
ATOM 814 C C . ASP A 1 101 ? 0.702 -3.738 12.940 1.00 92.81 101 ASP A C 1
ATOM 816 O O . ASP A 1 101 ? 0.858 -4.855 12.448 1.00 92.81 101 ASP A O 1
ATOM 820 N N . ASN A 1 102 ? 0.496 -3.586 14.251 1.00 94.38 102 ASN A N 1
ATOM 821 C CA . ASN A 1 102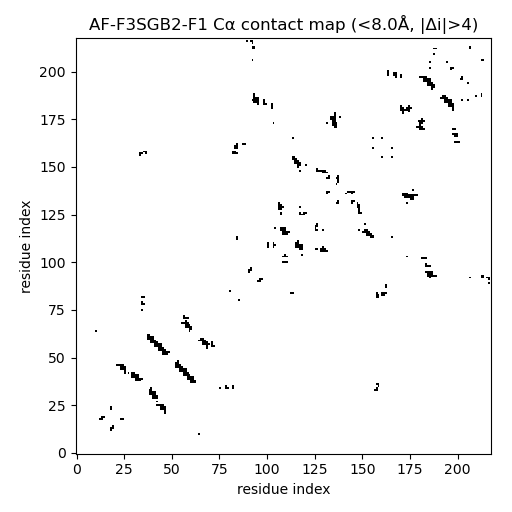 ? 0.428 -4.721 15.171 1.00 94.38 102 ASN A CA 1
ATOM 822 C C . ASN A 1 102 ? -0.756 -5.656 14.881 1.00 94.38 102 ASN A C 1
ATOM 824 O O . ASN A 1 102 ? -0.654 -6.862 15.120 1.00 94.38 102 ASN A O 1
ATOM 828 N N . GLN A 1 103 ? -1.881 -5.136 14.379 1.00 95.19 103 GLN A N 1
ATOM 829 C CA . GLN A 1 103 ? -2.991 -5.984 13.945 1.00 95.19 103 GLN A CA 1
ATOM 830 C C . GLN A 1 103 ? -2.637 -6.743 12.663 1.00 95.19 103 GLN A C 1
ATOM 832 O O . GLN A 1 103 ? -2.837 -7.955 12.607 1.00 95.19 103 GLN A O 1
ATOM 837 N N . LEU A 1 104 ? -2.049 -6.071 11.670 1.00 94.19 104 LEU A N 1
ATOM 838 C CA . LEU A 1 104 ? -1.615 -6.714 10.424 1.00 94.19 104 LEU A CA 1
ATOM 839 C C . LEU A 1 104 ? -0.507 -7.751 10.636 1.00 94.19 104 LEU A C 1
ATOM 841 O O . LEU A 1 104 ? -0.489 -8.787 9.966 1.00 94.19 104 LEU A O 1
ATOM 845 N N . ALA A 1 105 ? 0.377 -7.521 11.607 1.00 93.00 105 ALA A N 1
ATOM 846 C CA . ALA A 1 105 ? 1.468 -8.429 11.938 1.00 93.00 105 ALA A CA 1
ATOM 847 C C . ALA A 1 105 ? 0.975 -9.820 12.371 1.00 93.00 105 ALA A C 1
ATOM 849 O O . ALA A 1 105 ? 1.689 -10.804 12.168 1.00 93.00 105 ALA A O 1
ATOM 850 N N . LYS A 1 106 ? -0.258 -9.934 12.894 1.00 93.06 106 LYS A N 1
ATOM 851 C CA . LYS A 1 106 ? -0.906 -11.227 13.197 1.00 93.06 106 LYS A CA 1
ATOM 852 C C . LYS A 1 106 ? -1.066 -12.104 11.956 1.00 93.06 106 LYS A C 1
ATOM 854 O O . LYS A 1 106 ? -1.042 -13.324 12.069 1.00 93.06 106 LYS A O 1
ATOM 859 N N . TYR A 1 107 ? -1.178 -11.474 10.791 1.00 93.56 107 TYR A N 1
ATOM 860 C CA . TYR A 1 107 ? -1.289 -12.118 9.488 1.00 93.56 107 TYR A CA 1
ATOM 861 C C . TYR A 1 107 ? 0.024 -12.101 8.702 1.00 93.56 107 TYR A C 1
ATOM 863 O O . TYR A 1 107 ? 0.027 -12.419 7.514 1.00 93.56 107 TYR A O 1
ATOM 871 N N . HIS A 1 108 ? 1.143 -11.721 9.334 1.00 92.94 108 HIS A N 1
ATOM 872 C CA . HIS A 1 108 ? 2.449 -11.598 8.680 1.00 92.94 108 HIS A CA 1
ATOM 873 C C . HIS A 1 108 ? 2.490 -10.527 7.573 1.00 92.94 108 HIS A C 1
ATOM 875 O O . HIS A 1 108 ? 3.291 -10.609 6.633 1.00 92.94 108 HIS A O 1
ATOM 881 N N . LEU A 1 109 ? 1.657 -9.492 7.721 1.00 92.88 109 LEU A N 1
ATOM 882 C CA . LEU A 1 109 ? 1.538 -8.350 6.815 1.00 92.88 109 LEU A CA 1
ATOM 883 C C . LEU A 1 109 ? 1.953 -7.039 7.499 1.00 92.88 109 LEU A C 1
ATOM 885 O O . LEU A 1 109 ? 1.940 -6.938 8.723 1.00 92.88 109 LEU A O 1
ATOM 889 N N . TRP A 1 110 ? 2.303 -6.038 6.693 1.00 89.94 110 TRP A N 1
ATOM 890 C CA . TRP A 1 110 ? 2.588 -4.663 7.116 1.00 89.94 110 TRP A CA 1
ATOM 891 C C . TRP A 1 110 ? 2.046 -3.684 6.063 1.00 89.94 110 TRP A C 1
ATOM 893 O O . TRP A 1 110 ? 2.166 -3.931 4.861 1.00 89.94 110 TRP A O 1
ATOM 903 N N . GLU A 1 111 ? 1.443 -2.587 6.509 1.00 87.44 111 GLU A N 1
ATOM 904 C CA . GLU A 1 111 ? 1.247 -1.357 5.740 1.00 87.44 111 GLU A CA 1
ATOM 905 C C . GLU A 1 111 ? 2.551 -0.564 5.556 1.00 87.44 111 GLU A C 1
ATOM 907 O O . GLU A 1 111 ? 3.182 -0.101 6.495 1.00 87.44 111 GLU A O 1
ATOM 912 N N . PHE A 1 112 ? 2.969 -0.376 4.313 1.00 78.38 112 PHE A N 1
ATOM 913 C CA . PHE A 1 112 ? 4.116 0.443 3.973 1.00 78.38 112 PHE A CA 1
ATOM 914 C C . PHE A 1 112 ? 3.775 1.357 2.802 1.00 78.38 112 PHE A C 1
ATOM 916 O O . PHE A 1 112 ? 3.606 0.897 1.670 1.00 78.38 112 PHE A O 1
ATOM 923 N N . ASN A 1 113 ? 3.746 2.668 3.048 1.00 74.12 113 ASN A N 1
ATOM 924 C CA . ASN A 1 113 ? 3.584 3.703 2.021 1.00 74.12 113 ASN A CA 1
ATOM 925 C C . ASN A 1 113 ? 2.332 3.523 1.135 1.00 74.12 113 ASN A C 1
ATOM 927 O O . ASN A 1 113 ? 2.418 3.627 -0.093 1.00 74.12 113 ASN A O 1
ATOM 931 N N . GLY A 1 114 ? 1.167 3.268 1.729 1.00 79.56 114 GLY A N 1
ATOM 932 C CA . GLY A 1 114 ? -0.091 3.074 1.003 1.00 79.56 114 GLY A CA 1
ATOM 933 C C . GLY A 1 114 ? -0.218 1.690 0.363 1.00 79.56 114 GLY A C 1
ATOM 934 O O . GLY A 1 114 ? -0.965 1.534 -0.605 1.00 79.56 114 GLY A O 1
ATOM 935 N N . SER A 1 115 ? 0.543 0.705 0.847 1.00 86.94 115 SER A N 1
ATOM 936 C CA . SER A 1 115 ? 0.544 -0.665 0.333 1.00 86.94 115 SER A CA 1
ATOM 937 C C . SER A 1 115 ? 0.610 -1.685 1.460 1.00 86.94 115 SER A C 1
ATOM 939 O O . SER A 1 115 ? 1.339 -1.497 2.421 1.00 86.94 115 SER A O 1
ATOM 941 N N . ILE A 1 116 ? -0.109 -2.792 1.331 1.00 91.50 116 ILE A N 1
ATOM 942 C CA . ILE A 1 116 ? 0.034 -3.966 2.185 1.00 91.50 116 ILE A CA 1
ATOM 943 C C . ILE A 1 116 ? 1.049 -4.908 1.546 1.00 91.50 116 ILE A C 1
ATOM 945 O O . ILE A 1 116 ? 0.920 -5.285 0.381 1.00 91.50 116 ILE A O 1
ATOM 949 N N . THR A 1 117 ? 2.056 -5.300 2.314 1.00 88.94 117 THR A N 1
ATOM 950 C CA . THR A 1 117 ? 3.140 -6.195 1.898 1.00 88.94 117 THR A CA 1
ATOM 951 C C . THR A 1 117 ? 3.340 -7.295 2.939 1.00 88.94 117 THR A C 1
ATOM 953 O O . THR A 1 117 ? 3.061 -7.076 4.119 1.00 88.94 117 THR A O 1
ATOM 956 N N . PRO A 1 118 ? 3.888 -8.462 2.559 1.00 87.00 118 PRO A N 1
ATOM 957 C CA . PRO A 1 118 ? 4.541 -9.347 3.518 1.00 87.00 118 PRO A CA 1
ATOM 958 C C . PRO A 1 118 ? 5.577 -8.579 4.356 1.00 87.00 118 PRO A C 1
ATOM 960 O O . PRO A 1 118 ? 6.344 -7.794 3.788 1.00 87.00 118 PRO A O 1
ATOM 963 N N . VAL A 1 119 ? 5.638 -8.828 5.673 1.00 75.50 119 VAL A N 1
ATOM 964 C CA . VAL A 1 119 ? 6.639 -8.199 6.574 1.00 75.50 119 VAL A CA 1
ATOM 965 C C . VAL A 1 119 ? 8.065 -8.532 6.122 1.00 75.50 119 VAL A C 1
ATOM 967 O O . VAL A 1 119 ? 8.955 -7.688 6.191 1.00 75.50 119 VAL A O 1
ATOM 970 N N . VAL A 1 120 ? 8.284 -9.747 5.604 1.00 73.88 120 VAL A N 1
ATOM 971 C CA . VAL A 1 120 ? 9.562 -10.158 5.010 1.00 73.88 120 VAL A CA 1
ATOM 972 C C . VAL A 1 120 ? 9.343 -10.607 3.568 1.00 73.88 120 VAL A C 1
ATOM 974 O O . VAL A 1 120 ? 8.846 -11.700 3.303 1.00 73.88 120 VAL A O 1
ATOM 977 N N . ARG A 1 121 ? 9.719 -9.744 2.616 1.00 63.03 121 ARG A N 1
ATOM 978 C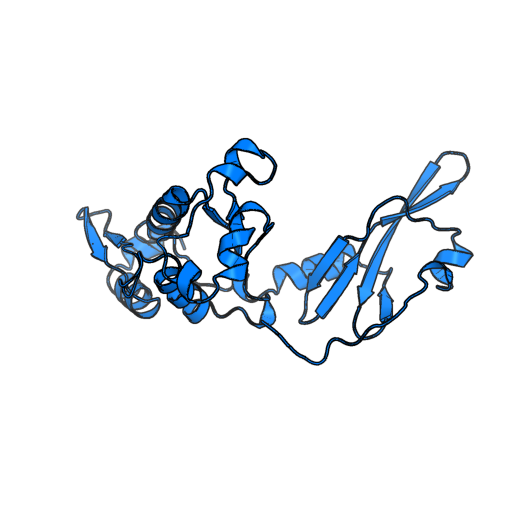 CA . ARG A 1 121 ? 9.442 -9.939 1.178 1.00 63.03 121 ARG A CA 1
ATOM 979 C C . ARG A 1 121 ? 10.172 -11.130 0.550 1.00 63.03 121 ARG A C 1
ATOM 981 O O . ARG A 1 121 ? 9.617 -11.768 -0.346 1.00 63.03 121 ARG A O 1
ATOM 988 N N . TYR A 1 122 ? 11.390 -11.427 1.010 1.00 64.19 122 TYR A N 1
ATOM 989 C CA . TYR A 1 122 ? 12.301 -12.383 0.362 1.00 64.19 122 TYR A CA 1
ATOM 990 C C . TYR A 1 122 ? 12.483 -13.708 1.117 1.00 64.19 122 TYR A C 1
ATOM 992 O O . TYR A 1 122 ? 13.173 -14.596 0.623 1.00 64.19 122 TYR A O 1
ATOM 1000 N N . GLU A 1 123 ? 11.856 -13.878 2.285 1.00 74.31 123 GLU A N 1
ATOM 1001 C CA . GLU A 1 123 ? 11.943 -15.122 3.058 1.00 74.31 123 GLU A CA 1
ATOM 1002 C C . GLU A 1 123 ? 10.698 -15.980 2.838 1.00 74.31 123 GLU A C 1
ATOM 1004 O O . GLU A 1 123 ? 9.610 -15.684 3.336 1.00 74.31 123 GLU A O 1
ATOM 1009 N N . ILE A 1 124 ? 10.859 -17.074 2.090 1.00 72.25 124 ILE A N 1
ATOM 1010 C CA . ILE A 1 124 ? 9.752 -17.972 1.734 1.00 72.25 124 ILE A CA 1
ATOM 1011 C C . ILE A 1 124 ? 9.071 -18.585 2.965 1.00 72.25 124 ILE A C 1
ATOM 1013 O O . ILE A 1 124 ? 7.846 -18.705 3.001 1.00 72.25 124 ILE A O 1
ATOM 1017 N N . ASP A 1 125 ? 9.847 -18.886 4.010 1.00 78.94 125 ASP A N 1
ATOM 1018 C CA . ASP A 1 125 ? 9.337 -19.408 5.280 1.00 78.94 125 ASP A CA 1
ATOM 1019 C C . ASP A 1 125 ? 8.432 -18.403 5.993 1.00 78.94 125 ASP A C 1
ATOM 1021 O O . ASP A 1 125 ? 7.538 -18.798 6.738 1.00 78.94 125 ASP A O 1
ATOM 1025 N N . TYR A 1 126 ? 8.636 -17.107 5.755 1.00 78.44 126 TYR A N 1
ATOM 1026 C CA . TYR A 1 126 ? 7.783 -16.058 6.291 1.00 78.44 126 TYR A CA 1
ATOM 1027 C C . TYR A 1 126 ? 6.494 -15.925 5.476 1.00 78.44 126 TYR A C 1
ATOM 1029 O O . TYR A 1 126 ? 5.405 -15.858 6.043 1.00 78.44 126 TYR A O 1
ATOM 1037 N N . ARG A 1 127 ? 6.595 -15.977 4.143 1.00 83.44 127 ARG A N 1
ATOM 1038 C CA . ARG A 1 127 ? 5.433 -15.903 3.239 1.00 83.44 127 ARG A CA 1
ATOM 1039 C C . ARG A 1 127 ? 4.460 -17.061 3.453 1.00 83.44 127 ARG A C 1
ATOM 1041 O O . ARG A 1 127 ? 3.253 -16.855 3.428 1.00 83.44 127 ARG A O 1
ATOM 1048 N N . ASN A 1 128 ? 4.968 -18.257 3.749 1.00 87.06 128 ASN A N 1
ATOM 1049 C CA . ASN A 1 128 ? 4.142 -19.428 4.059 1.00 87.06 128 ASN A CA 1
ATOM 1050 C C . ASN A 1 128 ? 3.348 -19.314 5.373 1.00 87.06 128 ASN A C 1
ATOM 1052 O O . ASN A 1 128 ? 2.468 -20.140 5.602 1.00 87.06 128 ASN A O 1
ATOM 1056 N N . LYS A 1 129 ? 3.645 -18.326 6.227 1.00 90.56 129 LYS A N 1
ATOM 1057 C CA . LYS A 1 129 ? 2.878 -18.059 7.452 1.00 90.56 129 LYS A CA 1
ATOM 1058 C C . LYS A 1 129 ? 1.698 -17.116 7.224 1.00 90.56 129 LYS A C 1
ATOM 1060 O O . LYS A 1 129 ? 0.861 -17.002 8.109 1.00 90.56 129 LYS A O 1
ATOM 1065 N N . ILE A 1 130 ? 1.630 -16.443 6.072 1.00 93.06 130 ILE A N 1
ATOM 1066 C CA . ILE A 1 130 ? 0.513 -15.554 5.744 1.00 93.06 130 ILE A CA 1
ATOM 1067 C C . ILE A 1 130 ? -0.755 -16.397 5.607 1.00 93.06 130 ILE A C 1
ATOM 1069 O O . ILE A 1 130 ? -0.899 -17.178 4.665 1.00 93.06 130 ILE A O 1
ATOM 1073 N N . ASP A 1 131 ? -1.679 -16.191 6.535 1.00 93.56 131 ASP A N 1
ATOM 1074 C CA . ASP A 1 131 ? -3.027 -16.739 6.511 1.00 93.56 131 ASP A CA 1
ATOM 1075 C C . ASP A 1 131 ? -3.994 -15.618 6.882 1.00 93.56 131 ASP A C 1
ATOM 1077 O O . ASP A 1 131 ? -3.930 -15.092 7.985 1.00 93.56 131 ASP A O 1
ATOM 1081 N N . ILE A 1 132 ? -4.847 -15.226 5.936 1.00 95.38 132 ILE A N 1
ATOM 1082 C CA . ILE A 1 132 ? -5.897 -14.213 6.130 1.00 95.38 132 ILE A CA 1
ATOM 1083 C C . ILE A 1 132 ? -7.293 -14.816 5.948 1.00 95.38 132 ILE A C 1
ATOM 1085 O O . ILE A 1 132 ? -8.255 -14.096 5.673 1.00 95.38 132 ILE A O 1
ATOM 1089 N N . SER A 1 133 ? -7.410 -16.147 6.000 1.00 95.31 133 SER A N 1
ATOM 1090 C CA . SER A 1 133 ? -8.646 -16.873 5.678 1.00 95.31 133 SER A CA 1
ATOM 1091 C C . SER A 1 133 ? -9.807 -16.569 6.628 1.00 95.31 133 SER A C 1
ATOM 1093 O O . SER A 1 133 ? -10.973 -16.751 6.264 1.00 95.31 133 SER A O 1
ATOM 1095 N N . ASP A 1 134 ? -9.499 -16.067 7.820 1.00 96.06 134 ASP A N 1
ATOM 1096 C CA . ASP A 1 134 ? -10.441 -15.647 8.848 1.00 96.06 134 ASP A CA 1
ATOM 1097 C C . ASP A 1 134 ? -10.847 -14.169 8.746 1.00 96.06 134 ASP A C 1
ATOM 1099 O O . ASP A 1 134 ? -11.627 -13.714 9.576 1.00 96.06 134 ASP A O 1
ATOM 1103 N N . THR A 1 135 ? -10.394 -13.429 7.731 1.00 97.62 135 THR A N 1
ATOM 1104 C CA . THR A 1 135 ? -10.721 -12.005 7.536 1.00 97.62 135 THR A CA 1
ATOM 1105 C C . THR A 1 135 ? -11.930 -11.784 6.616 1.00 97.62 135 THR A C 1
ATOM 1107 O O . THR A 1 135 ? -12.332 -12.665 5.844 1.00 97.62 135 THR A O 1
ATOM 1110 N N . ASN A 1 136 ? -12.506 -10.578 6.630 1.00 97.62 136 ASN A N 1
ATOM 1111 C CA . ASN A 1 136 ? -13.500 -10.174 5.627 1.00 97.62 136 ASN A CA 1
ATOM 1112 C C . ASN A 1 136 ? -12.912 -10.1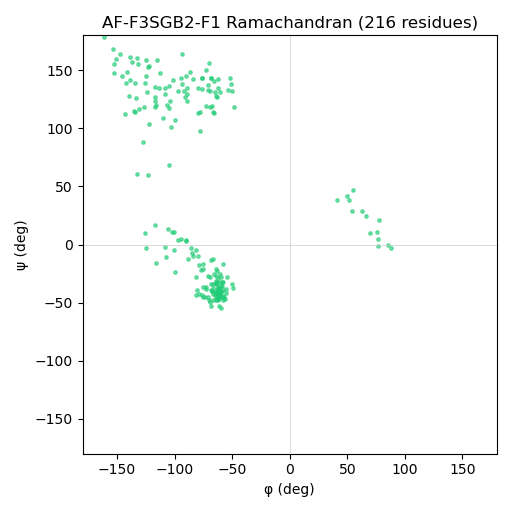41 4.205 1.00 97.62 136 ASN A C 1
ATOM 1114 O O . ASN A 1 136 ? -13.611 -10.474 3.246 1.00 97.62 136 ASN A O 1
ATOM 1118 N N . PHE A 1 137 ? -11.625 -9.808 4.049 1.00 96.50 137 PHE A N 1
ATOM 1119 C CA . PHE A 1 137 ? -10.946 -9.798 2.750 1.00 96.50 137 PHE A CA 1
ATOM 1120 C C . PHE A 1 137 ? -11.051 -11.153 2.046 1.00 96.50 137 PHE A C 1
ATOM 1122 O O . PHE A 1 137 ? -11.349 -11.210 0.853 1.00 96.50 137 PHE A O 1
ATOM 1129 N N . ALA A 1 138 ? -10.885 -12.255 2.784 1.00 96.19 138 ALA A N 1
ATOM 1130 C CA . ALA A 1 138 ? -11.016 -13.601 2.232 1.00 96.19 138 ALA A CA 1
ATOM 1131 C C . ALA A 1 138 ? -12.438 -13.942 1.765 1.00 96.19 138 ALA A C 1
ATOM 1133 O O . ALA A 1 138 ? -12.600 -14.765 0.863 1.00 96.19 138 ALA A O 1
ATOM 1134 N N . GLN A 1 139 ? -13.471 -13.301 2.320 1.00 94.88 139 GLN A N 1
ATOM 1135 C CA . GLN A 1 139 ? -14.838 -13.455 1.818 1.00 94.88 139 GLN A CA 1
ATOM 1136 C C . GLN A 1 139 ? -15.082 -12.669 0.534 1.00 94.88 139 GLN A C 1
ATOM 1138 O O . GLN A 1 139 ? -15.727 -13.172 -0.384 1.00 94.88 139 GLN A O 1
ATOM 1143 N N . LEU A 1 140 ? -14.595 -11.429 0.490 1.00 95.12 140 LEU A N 1
ATOM 1144 C CA . LEU A 1 140 ? -14.828 -10.508 -0.622 1.00 95.12 140 LEU A CA 1
ATOM 1145 C C . LEU A 1 140 ? -13.983 -10.878 -1.846 1.00 95.12 140 LEU A C 1
ATOM 1147 O O . LEU A 1 140 ? -14.444 -10.777 -2.984 1.00 95.12 140 LEU A O 1
ATOM 1151 N N . TYR A 1 141 ? -12.753 -11.338 -1.612 1.00 94.69 141 TYR A N 1
ATOM 1152 C CA . TYR A 1 141 ? -11.753 -11.613 -2.641 1.00 94.69 141 TYR A CA 1
ATOM 1153 C C . TYR A 1 141 ? -11.088 -12.985 -2.440 1.00 94.69 141 TYR A C 1
ATOM 1155 O O . TYR A 1 141 ? -9.864 -13.061 -2.300 1.00 94.69 141 TYR A O 1
ATOM 1163 N N . PRO A 1 142 ? -11.854 -14.092 -2.465 1.00 94.38 142 PRO A N 1
ATOM 1164 C CA . PRO A 1 142 ? -11.349 -15.422 -2.111 1.00 94.38 142 PRO A CA 1
ATOM 1165 C C . PRO A 1 142 ? -10.152 -15.866 -2.965 1.00 94.38 142 PRO A C 1
ATOM 1167 O O . PRO A 1 142 ? -9.189 -16.422 -2.440 1.00 94.38 142 PRO A O 1
ATOM 1170 N N . GLU A 1 143 ? -10.161 -15.560 -4.265 1.00 92.00 143 GLU A N 1
ATOM 1171 C CA . GLU A 1 143 ? -9.049 -15.891 -5.168 1.00 92.00 143 GLU A CA 1
ATOM 1172 C C . GLU A 1 143 ? -7.778 -15.085 -4.871 1.00 92.00 143 GLU A C 1
ATOM 1174 O O . GLU A 1 143 ? -6.671 -15.600 -5.019 1.00 92.00 143 GLU A O 1
ATOM 1179 N N . VAL A 1 144 ? -7.910 -13.831 -4.427 1.00 91.69 144 VAL A N 1
ATOM 1180 C CA . VAL A 1 144 ? -6.749 -13.015 -4.039 1.00 91.69 144 VAL A CA 1
ATOM 1181 C C . VAL A 1 144 ? -6.212 -13.506 -2.701 1.00 91.69 144 VAL A C 1
ATOM 1183 O O . VAL A 1 144 ? -5.014 -13.736 -2.573 1.00 91.69 144 VAL A O 1
ATOM 1186 N N . ALA A 1 145 ? -7.097 -13.753 -1.735 1.00 93.19 145 ALA A N 1
ATOM 1187 C CA . ALA A 1 145 ? -6.724 -14.232 -0.410 1.00 93.19 145 ALA A CA 1
ATOM 1188 C C . ALA A 1 145 ? -5.991 -15.579 -0.452 1.00 93.19 145 ALA A C 1
ATOM 1190 O O . ALA A 1 145 ? -4.973 -15.749 0.216 1.00 93.19 145 ALA A O 1
ATOM 1191 N N . LYS A 1 146 ? -6.438 -16.509 -1.307 1.00 91.75 146 LYS A N 1
ATOM 1192 C CA . LYS A 1 146 ? -5.767 -17.799 -1.529 1.00 91.75 146 LYS A CA 1
ATOM 1193 C C . LYS A 1 146 ? -4.313 -17.650 -1.992 1.00 91.75 146 LYS A C 1
ATOM 1195 O O . LYS A 1 146 ? -3.479 -18.492 -1.665 1.00 91.75 146 LYS A O 1
ATOM 1200 N N . ASN A 1 147 ? -4.019 -16.588 -2.739 1.00 91.25 147 ASN A N 1
ATOM 1201 C CA . ASN A 1 147 ? -2.700 -16.304 -3.298 1.00 91.25 147 ASN A CA 1
ATOM 1202 C C . ASN A 1 147 ? -1.983 -15.159 -2.556 1.00 91.25 147 ASN A C 1
ATOM 1204 O O . ASN A 1 147 ? -0.977 -14.653 -3.044 1.00 91.25 147 ASN A O 1
ATOM 1208 N N . MET A 1 148 ? -2.458 -14.748 -1.370 1.00 90.44 148 MET A N 1
ATOM 1209 C CA . MET A 1 148 ? -1.892 -13.622 -0.609 1.00 90.44 148 MET A CA 1
ATOM 1210 C C . MET A 1 148 ? -0.421 -13.848 -0.233 1.00 90.44 148 MET A C 1
ATOM 1212 O O . MET A 1 148 ? 0.381 -12.923 -0.205 1.00 90.44 148 MET A O 1
ATOM 1216 N N . LYS A 1 149 ? -0.012 -15.095 -0.004 1.00 88.06 149 LYS A N 1
ATOM 1217 C CA . LYS A 1 149 ? 1.404 -15.418 0.217 1.00 88.06 149 LYS A CA 1
ATOM 1218 C C . LYS A 1 149 ? 2.293 -15.121 -0.999 1.00 88.06 149 LYS A C 1
ATOM 1220 O O . LYS A 1 149 ? 3.491 -14.906 -0.842 1.00 88.06 149 LYS A O 1
ATOM 1225 N N . ASP A 1 150 ? 1.722 -15.073 -2.199 1.00 87.06 150 ASP A N 1
ATOM 1226 C CA . ASP A 1 150 ? 2.433 -14.913 -3.469 1.00 87.06 150 ASP A CA 1
ATOM 1227 C C . ASP A 1 150 ? 2.378 -13.466 -3.999 1.00 87.06 150 ASP A C 1
ATOM 1229 O O . ASP A 1 150 ? 3.065 -13.145 -4.968 1.00 87.06 150 ASP A O 1
ATOM 1233 N N . ILE A 1 151 ? 1.637 -12.555 -3.348 1.00 85.25 151 ILE A N 1
ATOM 1234 C CA . ILE A 1 151 ? 1.600 -11.142 -3.760 1.00 85.25 151 ILE A CA 1
ATOM 1235 C C . ILE A 1 151 ? 2.870 -10.400 -3.337 1.00 85.25 151 ILE A C 1
ATOM 1237 O O . ILE A 1 151 ? 3.413 -10.631 -2.259 1.00 85.25 151 ILE A O 1
ATOM 1241 N N . ASP A 1 152 ? 3.358 -9.478 -4.165 1.00 82.38 152 ASP A N 1
ATOM 1242 C CA . ASP A 1 152 ? 4.414 -8.556 -3.730 1.00 82.38 152 ASP A CA 1
ATOM 1243 C C . ASP A 1 152 ? 3.830 -7.387 -2.923 1.00 82.38 152 ASP A C 1
ATOM 1245 O O . ASP A 1 152 ? 4.374 -7.009 -1.886 1.00 82.38 152 ASP A O 1
ATOM 1249 N N . GLN A 1 153 ? 2.714 -6.819 -3.393 1.00 86.75 153 GLN A N 1
ATOM 1250 C CA . GLN A 1 153 ? 2.017 -5.698 -2.759 1.00 86.75 153 GLN A CA 1
ATOM 1251 C C . GLN A 1 153 ? 0.523 -5.712 -3.101 1.00 86.75 153 GLN A C 1
ATOM 1253 O O . GLN A 1 153 ? 0.136 -6.063 -4.216 1.00 86.75 153 GLN A O 1
ATOM 1258 N N . LEU A 1 154 ? -0.303 -5.252 -2.166 1.00 89.19 154 LEU A N 1
ATOM 1259 C CA . LEU A 1 154 ? -1.706 -4.892 -2.364 1.00 89.19 154 LEU A CA 1
ATOM 1260 C C . LEU A 1 154 ? -1.848 -3.394 -2.084 1.00 89.19 154 LEU A C 1
ATOM 1262 O O . LEU A 1 154 ? -1.576 -2.954 -0.976 1.00 89.19 154 LEU A O 1
ATOM 1266 N N . TYR A 1 155 ? -2.253 -2.598 -3.067 1.00 85.94 155 TYR A N 1
ATOM 1267 C CA . TYR A 1 155 ? -2.282 -1.139 -2.941 1.00 85.94 155 TYR A CA 1
ATOM 1268 C C . TYR A 1 155 ? -3.342 -0.527 -3.855 1.00 85.94 155 TYR A C 1
ATOM 1270 O O . TYR A 1 155 ? -3.685 -1.104 -4.891 1.00 85.94 155 TYR A O 1
ATOM 1278 N N . PHE A 1 156 ? -3.836 0.664 -3.506 1.00 79.31 156 PHE A N 1
ATOM 1279 C CA . PHE A 1 156 ? -4.539 1.495 -4.483 1.00 79.31 156 PHE A CA 1
ATOM 1280 C C . PHE A 1 156 ? -3.549 2.039 -5.500 1.00 79.31 156 PHE A C 1
ATOM 1282 O O . PHE A 1 156 ? -2.486 2.545 -5.134 1.00 79.31 156 PHE A O 1
ATOM 1289 N N . ARG A 1 157 ? -3.927 2.023 -6.783 1.00 76.44 157 ARG A N 1
ATOM 1290 C CA . ARG A 1 157 ? -3.150 2.738 -7.798 1.00 76.44 157 ARG A CA 1
ATOM 1291 C C . ARG A 1 157 ? -2.998 4.199 -7.350 1.00 76.44 157 ARG A C 1
ATOM 1293 O O . ARG A 1 157 ? -3.995 4.796 -6.958 1.00 76.44 157 ARG A O 1
ATOM 1300 N N . PRO A 1 158 ? -1.794 4.792 -7.396 1.00 71.19 158 PRO A N 1
ATOM 1301 C CA . PRO A 1 158 ? -1.530 6.094 -6.789 1.00 71.19 158 PRO A CA 1
ATOM 1302 C C . PRO A 1 158 ? -2.518 7.218 -7.124 1.00 71.19 158 PRO A C 1
ATOM 1304 O O . PRO A 1 158 ? -2.832 7.995 -6.234 1.00 71.19 158 PRO A O 1
ATOM 1307 N N . GLU A 1 159 ? -3.042 7.308 -8.350 1.00 71.75 159 GLU A N 1
ATOM 1308 C CA . GLU A 1 159 ? -4.052 8.333 -8.687 1.00 71.75 159 GLU A CA 1
ATOM 1309 C C . GLU A 1 159 ? -5.462 8.017 -8.179 1.00 71.75 159 GLU A C 1
ATOM 1311 O O . GLU A 1 159 ? -6.271 8.919 -8.004 1.00 71.75 159 GLU A O 1
ATOM 1316 N N . GLN A 1 160 ? -5.746 6.742 -7.918 1.00 77.81 160 GLN A N 1
ATOM 1317 C CA . GLN A 1 160 ? -6.979 6.281 -7.279 1.00 77.81 160 GLN A CA 1
ATOM 1318 C C . GLN A 1 160 ? -6.882 6.344 -5.753 1.00 77.81 160 GLN A C 1
ATOM 1320 O O . GLN A 1 160 ? -7.862 6.077 -5.067 1.00 77.81 160 GLN A O 1
ATOM 1325 N N . TYR A 1 161 ? -5.701 6.651 -5.209 1.00 82.56 161 TYR A N 1
ATOM 1326 C CA . TYR A 1 161 ? -5.503 6.679 -3.774 1.00 82.56 161 TYR A CA 1
ATOM 1327 C C . TYR A 1 161 ? -6.309 7.816 -3.148 1.00 82.56 161 TYR A C 1
ATOM 1329 O O . TYR A 1 161 ? -6.010 8.999 -3.323 1.00 82.56 161 TYR A O 1
ATOM 1337 N N . ASN A 1 162 ? -7.283 7.422 -2.342 1.00 89.06 162 ASN A N 1
ATOM 1338 C CA . ASN A 1 162 ? -7.966 8.268 -1.390 1.00 89.06 162 ASN A CA 1
ATOM 1339 C C . ASN A 1 162 ? -7.660 7.716 0.005 1.00 89.06 162 ASN A C 1
ATOM 1341 O O . ASN A 1 162 ? -7.957 6.558 0.287 1.00 89.06 162 ASN A O 1
ATOM 1345 N N . GLN A 1 163 ? -7.043 8.521 0.875 1.00 90.38 163 GLN A N 1
ATOM 1346 C CA . GLN A 1 163 ? -6.619 8.040 2.191 1.00 90.38 163 GLN A CA 1
ATOM 1347 C C . GLN A 1 163 ? -7.789 7.572 3.056 1.00 90.38 163 GLN A C 1
ATOM 1349 O O . GLN A 1 163 ? -7.658 6.557 3.734 1.00 90.38 163 GLN A O 1
ATOM 1354 N N . LYS A 1 164 ? -8.915 8.294 3.021 1.00 93.88 164 LYS A N 1
ATOM 1355 C CA . LYS A 1 164 ? -10.116 7.928 3.770 1.00 93.88 164 LYS A CA 1
ATOM 1356 C C . LYS A 1 164 ? -10.597 6.553 3.332 1.00 93.88 164 LYS A C 1
ATOM 1358 O O . LYS A 1 164 ? -10.720 5.653 4.152 1.00 93.88 164 LYS A O 1
ATOM 1363 N N . GLU A 1 165 ? -10.808 6.382 2.030 1.00 93.50 165 GLU A N 1
ATOM 1364 C CA . GLU A 1 165 ? -11.275 5.110 1.478 1.00 93.50 165 GLU A CA 1
ATOM 1365 C C . GLU A 1 165 ? -10.261 3.988 1.705 1.00 93.50 165 GLU A C 1
ATOM 1367 O O . GLU A 1 165 ? -10.656 2.863 1.985 1.00 93.50 165 GLU A O 1
ATOM 1372 N N . TRP A 1 166 ? -8.959 4.265 1.602 1.00 92.25 166 TRP A N 1
ATOM 1373 C CA . TRP A 1 166 ? -7.911 3.285 1.885 1.00 92.25 166 TRP A CA 1
ATOM 1374 C C . TRP A 1 166 ? -7.966 2.813 3.330 1.00 92.25 166 TRP A C 1
ATOM 1376 O O . TRP A 1 166 ? -8.062 1.614 3.572 1.00 92.25 166 TRP A O 1
ATOM 1386 N N . PHE A 1 167 ? -7.962 3.745 4.279 1.00 94.00 167 PHE A N 1
ATOM 1387 C CA . PHE A 1 167 ? -8.002 3.430 5.699 1.00 94.00 167 PHE A CA 1
ATOM 1388 C C . PHE A 1 167 ? -9.291 2.689 6.078 1.00 94.00 167 PHE A C 1
ATOM 1390 O O . PHE A 1 167 ? -9.222 1.627 6.693 1.00 94.00 167 PHE A O 1
ATOM 1397 N N . ASP A 1 168 ? -10.451 3.183 5.637 1.00 96.25 168 ASP A N 1
ATOM 1398 C CA . ASP A 1 168 ? -11.750 2.562 5.917 1.00 96.25 168 ASP A CA 1
ATOM 1399 C C . ASP A 1 168 ? -11.828 1.140 5.323 1.00 96.25 168 ASP A C 1
ATOM 1401 O O . ASP A 1 168 ? -12.248 0.198 5.999 1.00 96.25 168 ASP A O 1
ATOM 1405 N N . ASN A 1 169 ? -11.351 0.945 4.085 1.00 95.25 169 ASN A N 1
ATOM 1406 C CA . ASN A 1 169 ? -11.289 -0.383 3.468 1.00 95.25 169 ASN A CA 1
ATOM 1407 C C . ASN A 1 169 ? -10.342 -1.316 4.217 1.00 95.25 169 ASN A C 1
ATOM 1409 O O . ASN A 1 169 ? -10.669 -2.482 4.401 1.00 95.25 169 ASN A O 1
ATOM 1413 N N . LEU A 1 170 ? -9.184 -0.827 4.656 1.00 95.25 170 LEU A N 1
ATOM 1414 C CA . LEU A 1 170 ? -8.224 -1.629 5.401 1.00 95.25 170 LEU A CA 1
ATOM 1415 C C . LEU A 1 170 ? -8.780 -2.096 6.752 1.00 95.25 170 LEU A C 1
ATOM 1417 O O . LEU A 1 170 ? -8.620 -3.272 7.093 1.00 95.25 170 LEU A O 1
ATOM 1421 N N . LEU A 1 171 ? -9.468 -1.213 7.485 1.00 97.25 171 LEU A N 1
ATOM 1422 C CA . LEU A 1 171 ? -10.165 -1.585 8.716 1.00 97.25 171 LEU A CA 1
ATOM 1423 C C . LEU A 1 171 ? -11.194 -2.680 8.457 1.00 97.25 171 LEU A C 1
ATOM 1425 O O . LEU A 1 171 ? -11.260 -3.636 9.224 1.00 97.25 171 LEU A O 1
ATOM 1429 N N . HIS A 1 172 ? -11.974 -2.564 7.384 1.00 97.38 172 HIS A N 1
ATOM 1430 C CA . HIS A 1 172 ? -12.985 -3.558 7.052 1.00 97.38 172 HIS A CA 1
ATOM 1431 C C . HIS A 1 172 ? -12.376 -4.885 6.581 1.00 97.38 172 HIS A C 1
ATOM 1433 O O . HIS A 1 172 ? -12.764 -5.951 7.053 1.00 97.38 172 HIS A O 1
ATOM 1439 N N . TRP A 1 173 ? -11.416 -4.836 5.656 1.00 97.00 173 TRP A N 1
ATOM 1440 C CA . TRP A 1 173 ? -10.813 -6.003 5.013 1.00 97.00 173 TRP A CA 1
ATOM 14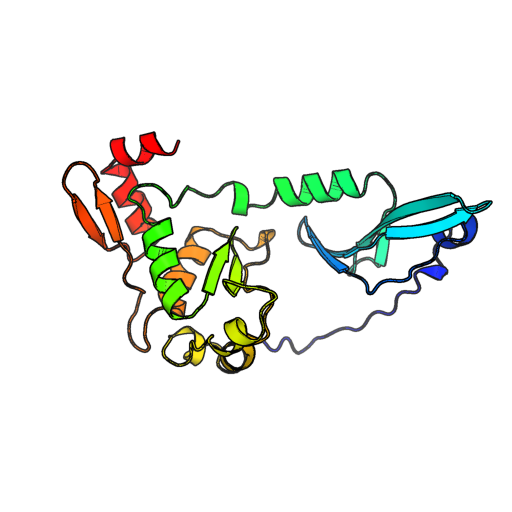41 C C . TRP A 1 173 ? -10.108 -6.920 6.001 1.00 97.00 173 TRP A C 1
ATOM 1443 O O . TRP A 1 173 ? -10.299 -8.131 5.922 1.00 97.00 173 TRP A O 1
ATOM 1453 N N . PHE A 1 174 ? -9.332 -6.364 6.931 1.00 96.62 174 PHE A N 1
ATOM 1454 C CA . PHE A 1 174 ? -8.556 -7.151 7.893 1.00 96.62 174 PHE A CA 1
ATOM 1455 C C . PHE A 1 174 ? -9.271 -7.367 9.232 1.00 96.62 174 PHE A C 1
ATOM 1457 O O . PHE A 1 174 ? -8.714 -8.000 10.134 1.00 96.62 174 PHE A O 1
ATOM 1464 N N . ALA A 1 175 ? -10.523 -6.915 9.354 1.00 97.81 175 ALA A N 1
ATOM 1465 C CA . ALA A 1 175 ? -11.383 -7.321 10.453 1.00 97.81 175 ALA A CA 1
ATOM 1466 C C . ALA A 1 175 ? -11.639 -8.840 10.400 1.00 97.81 175 ALA A C 1
ATOM 1468 O O . ALA A 1 175 ? -11.823 -9.396 9.306 1.00 97.81 175 ALA A O 1
ATOM 1469 N N . PRO A 1 176 ? -11.705 -9.516 11.562 1.00 95.88 176 PRO A N 1
ATOM 1470 C CA . PRO A 1 176 ? -12.192 -10.882 11.648 1.00 95.88 176 PRO A CA 1
ATOM 1471 C C . PRO A 1 176 ? -13.553 -11.040 10.971 1.00 95.88 176 PRO A C 1
ATOM 1473 O O . PRO A 1 176 ? -14.428 -10.180 11.055 1.00 95.88 176 PRO A O 1
ATOM 1476 N N . LYS A 1 177 ? -13.748 -12.186 10.334 1.00 93.62 177 LYS A N 1
ATOM 1477 C CA . LYS A 1 177 ? -14.948 -12.561 9.597 1.00 93.62 177 LYS A CA 1
ATOM 1478 C C . LYS A 1 177 ? -16.215 -12.298 10.415 1.00 93.62 177 LYS A C 1
ATOM 1480 O O . LYS A 1 177 ? -16.445 -12.919 11.451 1.00 93.62 177 LYS A O 1
ATOM 1485 N N . GLY A 1 178 ? -17.071 -11.425 9.884 1.00 89.62 178 GLY A N 1
ATOM 1486 C CA . GLY A 1 178 ? -18.347 -11.053 10.503 1.00 89.62 178 GLY A CA 1
ATOM 1487 C C . GLY A 1 178 ? -18.265 -9.881 11.486 1.00 89.62 178 GLY A C 1
ATOM 1488 O O . GLY A 1 178 ? -19.306 -9.456 11.984 1.00 89.62 178 GLY A O 1
ATOM 1489 N N . GLN A 1 179 ? -17.072 -9.342 11.745 1.00 95.75 179 GLN A N 1
ATOM 1490 C CA . GLN A 1 179 ? -16.905 -8.026 12.358 1.00 95.75 179 GLN A CA 1
ATOM 1491 C C . GLN A 1 179 ? -16.921 -6.947 11.275 1.00 95.75 179 GLN A C 1
ATOM 1493 O O . GLN A 1 179 ? -16.509 -7.190 10.144 1.00 95.75 179 GLN A O 1
ATOM 1498 N N . ASP A 1 180 ? -17.409 -5.759 11.619 1.00 95.00 180 ASP A N 1
ATOM 1499 C CA . ASP A 1 180 ? -17.505 -4.648 10.668 1.00 95.00 180 ASP A CA 1
ATOM 1500 C C . ASP A 1 180 ? -16.133 -4.011 10.401 1.00 95.00 180 ASP A C 1
ATOM 1502 O O . ASP A 1 180 ? -15.749 -3.798 9.253 1.00 95.00 180 ASP A O 1
ATOM 1506 N N . VAL A 1 181 ? -15.362 -3.781 11.469 1.00 97.19 181 VAL A N 1
ATOM 1507 C CA . VAL A 1 181 ? -14.062 -3.102 11.430 1.00 97.19 181 VAL A CA 1
ATOM 1508 C C . VAL A 1 181 ? -13.062 -3.743 12.386 1.00 97.19 181 VAL A C 1
ATOM 1510 O O . VAL A 1 181 ? -13.427 -4.250 13.448 1.00 97.19 181 VAL A O 1
ATOM 1513 N N . MET A 1 182 ? -11.787 -3.695 12.010 1.00 96.88 182 MET A N 1
ATOM 1514 C CA . MET A 1 182 ? -10.662 -4.140 12.820 1.00 96.88 182 MET A CA 1
ATOM 1515 C C . MET A 1 182 ? -10.505 -3.267 14.070 1.00 96.88 182 MET A C 1
ATOM 1517 O O . MET A 1 182 ? -10.643 -2.046 14.023 1.00 96.88 182 MET A O 1
ATOM 1521 N N . GLU A 1 183 ? -10.181 -3.889 15.202 1.00 96.75 183 GLU A N 1
ATOM 1522 C CA . GLU A 1 183 ? -9.993 -3.172 16.464 1.00 96.75 183 GLU A CA 1
ATOM 1523 C C . GLU A 1 183 ? -8.626 -2.480 16.522 1.00 96.75 183 GLU A C 1
ATOM 1525 O O . GLU A 1 183 ? -7.607 -3.087 16.867 1.00 96.75 183 GLU A O 1
ATOM 1530 N N . VAL A 1 184 ? -8.615 -1.184 16.215 1.00 97.50 184 VAL A N 1
ATOM 1531 C CA . VAL A 1 184 ? -7.457 -0.300 16.387 1.00 97.50 184 VAL A CA 1
ATOM 1532 C C . VAL A 1 184 ? -7.801 0.885 17.279 1.00 97.50 184 VAL A C 1
ATOM 1534 O O . VAL A 1 184 ? -8.959 1.299 17.376 1.00 97.50 184 VAL A O 1
ATOM 1537 N N . TYR A 1 185 ? -6.787 1.421 17.954 1.00 98.12 185 TYR A N 1
ATOM 1538 C CA . TYR A 1 185 ? -6.959 2.441 18.979 1.00 98.12 185 TYR A CA 1
ATOM 1539 C C . TYR A 1 185 ? -5.950 3.569 18.810 1.00 98.12 185 TYR A C 1
ATOM 1541 O O . TYR A 1 185 ? -4.767 3.316 18.586 1.00 98.12 185 TYR A O 1
ATOM 1549 N N . ALA A 1 186 ? -6.420 4.798 19.006 1.00 98.12 186 ALA A N 1
ATOM 1550 C CA . ALA A 1 186 ? -5.573 5.942 19.303 1.00 98.12 186 ALA A CA 1
ATOM 1551 C C . ALA A 1 186 ? -5.489 6.112 20.828 1.00 98.12 186 ALA A C 1
ATOM 1553 O O . ALA A 1 186 ? -6.484 5.940 21.536 1.00 98.12 186 ALA A O 1
ATOM 1554 N N . THR A 1 187 ? -4.295 6.399 21.339 1.00 97.88 187 THR A N 1
ATOM 1555 C CA . THR A 1 187 ? -4.012 6.505 22.774 1.00 97.88 187 THR A CA 1
ATOM 1556 C C . THR A 1 187 ? -3.575 7.922 23.122 1.00 97.88 187 THR A C 1
ATOM 1558 O O . THR A 1 187 ? -2.583 8.404 22.582 1.00 97.88 187 THR A O 1
ATOM 1561 N N . ASP A 1 188 ? -4.267 8.578 24.050 1.00 97.19 188 ASP A N 1
ATOM 1562 C CA . ASP A 1 188 ? -3.739 9.786 24.688 1.00 97.19 188 ASP A CA 1
ATOM 1563 C C . ASP A 1 188 ? -2.568 9.364 25.584 1.00 97.19 188 ASP A C 1
ATOM 1565 O O . ASP A 1 188 ? -2.719 8.551 26.496 1.00 97.19 188 ASP A O 1
ATOM 1569 N N . SER A 1 189 ? -1.369 9.866 25.307 1.00 95.00 189 SER A N 1
ATOM 1570 C CA . SER A 1 189 ? -0.163 9.440 26.021 1.00 95.00 189 SER A CA 1
ATOM 1571 C C . SER A 1 189 ? -0.015 10.085 27.402 1.00 95.00 189 SER A C 1
ATOM 1573 O O . SER A 1 189 ? 0.749 9.577 28.222 1.00 95.00 189 SER A O 1
ATOM 1575 N N . ALA A 1 190 ? -0.727 11.182 27.679 1.00 94.31 190 ALA A N 1
ATOM 1576 C CA . ALA A 1 190 ? -0.730 11.834 28.983 1.00 94.31 190 ALA A CA 1
ATOM 1577 C C . ALA A 1 190 ? -1.664 11.117 29.967 1.00 94.31 190 ALA A C 1
ATOM 1579 O O . ALA A 1 190 ? -1.327 10.984 31.145 1.00 94.31 190 ALA A O 1
ATOM 1580 N N . THR A 1 191 ? -2.821 10.646 29.496 1.00 96.06 191 THR A N 1
ATOM 1581 C CA . THR A 1 191 ? -3.833 9.980 30.335 1.00 96.06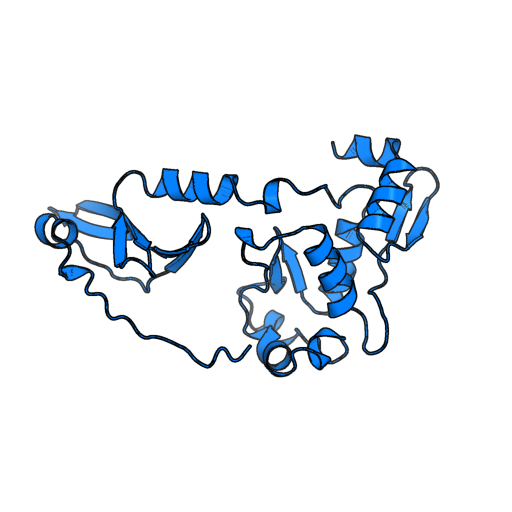 191 THR A CA 1
ATOM 1582 C C . THR A 1 191 ? -3.791 8.454 30.238 1.00 96.06 191 THR A C 1
ATOM 1584 O O . THR A 1 191 ? -4.232 7.766 31.159 1.00 96.06 191 THR A O 1
ATOM 1587 N N . GLY A 1 192 ? -3.255 7.911 29.143 1.00 96.38 192 GLY A N 1
ATOM 1588 C CA . GLY A 1 192 ? -3.320 6.490 28.799 1.00 96.38 192 GLY A CA 1
ATOM 1589 C C . GLY A 1 192 ? -4.683 6.046 28.255 1.00 96.38 192 GLY A C 1
ATOM 1590 O O . GLY A 1 192 ? -4.887 4.846 28.047 1.00 96.38 192 GLY A O 1
ATOM 1591 N N . GLU A 1 193 ? -5.622 6.973 28.047 1.00 97.25 193 GLU A N 1
ATOM 1592 C CA . GLU A 1 193 ? -6.950 6.676 27.514 1.00 97.25 193 GLU A CA 1
ATOM 1593 C C . GLU A 1 193 ? -6.856 6.150 26.080 1.00 97.25 193 GLU A C 1
ATOM 1595 O O . GLU A 1 193 ? -6.199 6.743 25.226 1.00 97.25 193 GLU A O 1
ATOM 1600 N N . LYS A 1 194 ? -7.541 5.033 25.808 1.00 97.81 194 LYS A N 1
ATOM 1601 C CA . LYS A 1 194 ? -7.608 4.416 24.480 1.00 97.81 194 LYS A CA 1
ATOM 1602 C C . LYS A 1 194 ? -8.975 4.649 23.859 1.00 97.81 194 LYS A C 1
ATOM 1604 O O . LYS A 1 194 ? -9.977 4.162 24.377 1.00 97.81 194 LYS A O 1
ATOM 1609 N N . THR A 1 195 ? -8.999 5.312 22.709 1.00 98.25 195 THR A N 1
ATOM 1610 C CA . THR A 1 195 ? -10.203 5.505 21.896 1.00 98.25 195 THR A CA 1
ATOM 1611 C C . THR A 1 195 ? -10.161 4.570 20.695 1.00 98.25 195 THR A C 1
ATOM 1613 O O . THR A 1 195 ? -9.197 4.590 19.932 1.00 98.25 195 THR A O 1
ATOM 1616 N N . GLN A 1 196 ? -11.189 3.734 20.525 1.00 98.06 196 GLN A N 1
ATOM 1617 C CA . GLN A 1 196 ? -11.303 2.887 19.335 1.00 98.06 196 GLN A CA 1
ATOM 1618 C C . GLN A 1 196 ? -11.587 3.756 18.109 1.00 98.06 196 GLN A C 1
ATOM 1620 O O . GLN A 1 196 ? -12.504 4.574 18.139 1.00 98.06 196 GLN A O 1
ATOM 1625 N N . ILE A 1 197 ? -10.849 3.528 17.027 1.00 98.44 197 ILE A N 1
ATOM 1626 C CA . ILE A 1 197 ? -11.032 4.214 15.748 1.00 98.44 197 ILE A CA 1
ATOM 1627 C C . ILE A 1 197 ? -11.715 3.246 14.780 1.00 98.44 197 ILE A C 1
ATOM 1629 O O . ILE A 1 197 ? -11.155 2.194 14.477 1.00 98.44 197 ILE A O 1
ATOM 1633 N N . LYS A 1 198 ? -12.929 3.572 14.317 1.00 98.00 198 LYS A N 1
ATOM 1634 C CA . LYS A 1 198 ? -13.714 2.707 13.413 1.00 98.00 198 LYS A CA 1
ATOM 1635 C C . LYS A 1 198 ? -13.779 3.239 11.985 1.00 98.00 198 LYS A C 1
ATOM 1637 O O . LYS A 1 198 ? -14.217 2.527 11.090 1.00 98.00 198 LYS A O 1
ATOM 1642 N N . SER A 1 199 ? -13.344 4.472 11.768 1.00 98.12 199 SER A N 1
ATOM 1643 C CA . SER A 1 199 ? -13.246 5.096 10.454 1.00 98.12 199 SER A CA 1
ATOM 1644 C C . SER A 1 199 ? -12.167 6.173 10.455 1.00 98.12 199 SER A C 1
ATOM 1646 O O . SER A 1 199 ? -11.684 6.600 11.507 1.00 98.12 199 SER A O 1
ATOM 1648 N N . PHE A 1 200 ? -11.797 6.649 9.274 1.00 97.62 200 PHE A N 1
ATOM 1649 C CA . PHE A 1 200 ? -10.901 7.787 9.141 1.00 97.62 200 PHE A CA 1
ATOM 1650 C C . PHE A 1 200 ? -11.513 9.062 9.740 1.00 97.62 200 PHE A C 1
ATOM 1652 O O . PHE A 1 200 ? -10.796 9.847 10.350 1.00 97.62 200 PHE A O 1
ATOM 1659 N N . ASP A 1 201 ? -12.834 9.245 9.637 1.00 98.31 201 ASP A N 1
ATOM 1660 C CA . ASP A 1 201 ? -13.522 10.403 10.225 1.00 98.31 201 ASP A CA 1
ATOM 1661 C C . ASP A 1 201 ? -13.466 10.366 11.762 1.00 98.31 201 ASP A C 1
ATOM 1663 O O . ASP A 1 201 ? -13.227 11.399 12.389 1.00 98.31 201 ASP A O 1
ATOM 1667 N N . ASP A 1 202 ? -13.579 9.178 12.373 1.00 98.38 202 ASP A N 1
ATOM 1668 C CA . ASP A 1 202 ? -13.373 9.012 13.821 1.00 98.38 202 ASP A CA 1
ATOM 1669 C C . ASP A 1 202 ? -11.957 9.430 14.229 1.00 98.38 202 ASP A C 1
ATOM 1671 O O . ASP A 1 202 ? -11.761 10.060 15.269 1.00 98.38 202 ASP A O 1
ATOM 1675 N N . TYR A 1 203 ? -10.957 9.097 13.408 1.00 98.12 203 TYR A N 1
ATOM 1676 C CA . TYR A 1 203 ? -9.577 9.486 13.673 1.00 98.12 203 TYR A CA 1
ATOM 1677 C C . TYR A 1 203 ? -9.368 10.996 13.551 1.00 98.12 203 TYR A C 1
ATOM 1679 O O . TYR A 1 203 ? -8.672 11.582 14.380 1.00 98.12 203 TYR A O 1
ATOM 1687 N N . LEU A 1 204 ? -9.985 11.644 12.561 1.00 98.25 204 LEU A N 1
ATOM 1688 C CA . LEU A 1 204 ? -9.943 13.101 12.435 1.00 98.25 204 LEU A CA 1
ATOM 1689 C C . LEU A 1 204 ? -10.575 13.780 13.651 1.00 98.25 204 LEU A C 1
ATOM 1691 O O . LEU A 1 204 ? -9.952 14.663 14.239 1.00 98.25 204 LEU A O 1
ATOM 1695 N N . ALA A 1 205 ? -11.745 13.308 14.089 1.00 98.50 205 ALA A N 1
ATOM 1696 C CA . ALA A 1 205 ? -12.398 13.810 15.295 1.00 98.50 205 ALA A CA 1
ATOM 1697 C C . ALA A 1 205 ? -11.531 13.597 16.548 1.00 98.50 205 ALA A C 1
ATOM 1699 O O . ALA A 1 205 ? -11.404 14.494 17.384 1.00 98.50 205 ALA A O 1
ATOM 1700 N N . TRP A 1 206 ? -10.877 12.436 16.667 1.00 98.44 206 TRP A N 1
ATOM 1701 C CA . TRP A 1 206 ? -9.944 12.175 17.761 1.00 98.44 206 TRP A CA 1
ATOM 1702 C C . TRP A 1 206 ? -8.751 13.137 17.725 1.00 98.44 206 TRP A C 1
ATOM 1704 O O . TRP A 1 206 ? -8.418 13.731 18.747 1.00 98.44 206 TRP A O 1
ATOM 1714 N N . ARG A 1 207 ? -8.143 13.363 16.555 1.00 97.88 207 ARG A N 1
ATOM 1715 C CA . ARG A 1 207 ? -7.027 14.307 16.387 1.00 97.88 207 ARG A CA 1
ATOM 1716 C C . ARG A 1 207 ? -7.409 15.738 16.764 1.00 97.88 207 ARG A C 1
ATOM 1718 O O . ARG A 1 207 ? -6.625 16.413 17.426 1.00 97.88 207 ARG A O 1
ATOM 1725 N N . GLU A 1 208 ? -8.597 16.193 16.370 1.00 97.81 208 GLU A N 1
ATOM 1726 C CA . GLU A 1 208 ? -9.115 17.518 16.739 1.00 97.81 208 GLU A CA 1
ATOM 1727 C C . GLU A 1 208 ? -9.286 17.669 18.256 1.00 97.81 208 GLU A C 1
ATOM 1729 O O . GLU A 1 208 ? -8.974 18.723 18.812 1.00 97.81 208 GLU A O 1
ATOM 1734 N N . ALA A 1 209 ? -9.726 16.607 18.936 1.00 97.88 209 ALA A N 1
ATOM 1735 C CA . ALA A 1 209 ? -9.860 16.580 20.389 1.00 97.88 209 ALA A CA 1
ATOM 1736 C C . ALA A 1 209 ? -8.514 16.452 21.135 1.00 97.88 209 ALA A C 1
ATOM 1738 O O . ALA A 1 209 ? -8.436 16.837 22.301 1.00 97.88 209 ALA A O 1
ATOM 1739 N N . HIS A 1 210 ? -7.454 15.964 20.475 1.00 97.44 210 HIS A N 1
ATOM 1740 C CA . HIS A 1 210 ? -6.137 15.697 21.074 1.00 97.44 210 HIS A CA 1
ATOM 1741 C C . HIS A 1 210 ? -4.998 16.461 20.360 1.00 97.44 210 HIS A C 1
ATOM 1743 O O . HIS A 1 210 ? -4.038 15.853 19.874 1.00 97.44 210 HIS A O 1
ATOM 1749 N N . PRO A 1 211 ? -5.034 17.808 20.312 1.00 96.94 211 PRO A N 1
ATOM 1750 C CA . PRO A 1 211 ? -4.055 18.601 19.564 1.00 96.94 211 PRO A CA 1
ATOM 1751 C C . PRO A 1 211 ? -2.615 18.448 20.081 1.00 96.94 211 PRO A C 1
ATOM 1753 O O . PRO A 1 211 ? -1.669 18.572 19.306 1.00 96.94 211 PRO A O 1
ATOM 1756 N N . GLU A 1 212 ? -2.424 18.161 21.373 1.00 96.12 212 GLU A N 1
ATOM 1757 C CA . GLU A 1 212 ? -1.091 17.917 21.946 1.00 96.12 212 GLU A CA 1
ATOM 1758 C C . GLU A 1 212 ? -0.484 16.584 21.490 1.00 96.12 212 GLU A C 1
ATOM 1760 O O . GLU A 1 212 ? 0.738 16.468 21.415 1.00 96.12 212 GLU A O 1
ATOM 1765 N N . GLU A 1 213 ? -1.308 15.589 21.144 1.00 95.94 213 GLU A N 1
ATOM 1766 C CA . GLU A 1 213 ? -0.821 14.355 20.522 1.00 95.94 213 GLU A CA 1
ATOM 1767 C C . GLU A 1 213 ? -0.404 14.596 19.074 1.00 95.94 213 GLU A C 1
ATOM 1769 O O . GLU A 1 213 ? 0.626 14.087 18.642 1.00 95.94 213 GLU A O 1
ATOM 177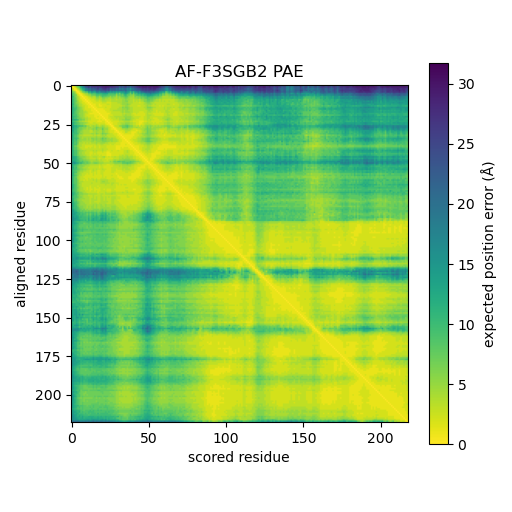4 N N . VAL A 1 214 ? -1.148 15.427 18.339 1.00 96.00 214 VAL A N 1
ATOM 1775 C CA . VAL A 1 214 ? -0.830 15.768 16.945 1.00 96.00 214 VAL A CA 1
ATOM 1776 C C . VAL A 1 214 ? 0.505 16.515 16.835 1.00 96.00 214 VAL A C 1
ATOM 1778 O O . VAL A 1 214 ? 1.356 16.121 16.040 1.00 96.00 214 VAL A O 1
ATOM 1781 N N . LYS A 1 215 ? 0.743 17.521 17.690 1.00 95.50 215 LYS A N 1
ATOM 1782 C CA . LYS A 1 215 ? 1.977 18.340 17.705 1.00 95.50 215 LYS A CA 1
ATOM 1783 C C . LYS A 1 215 ? 3.277 17.557 17.910 1.00 95.50 215 LYS A C 1
ATOM 1785 O O . LYS A 1 215 ? 4.355 18.096 17.694 1.00 95.50 215 LYS A O 1
ATOM 1790 N N . LYS A 1 216 ? 3.216 16.311 18.384 1.00 92.88 216 LYS A N 1
ATOM 1791 C CA . LYS A 1 216 ? 4.415 15.473 18.559 1.00 92.88 216 LYS A CA 1
ATOM 1792 C C . LYS A 1 216 ? 4.955 14.931 17.236 1.00 92.88 216 LYS A C 1
ATOM 1794 O O . LYS A 1 216 ? 6.095 14.473 17.205 1.00 92.88 216 LYS A O 1
ATOM 1799 N N . TYR A 1 217 ? 4.147 14.960 16.176 1.00 87.44 217 TYR A N 1
ATOM 1800 C CA . TYR A 1 217 ? 4.432 14.315 14.894 1.00 87.44 217 TYR A CA 1
ATOM 1801 C C . TYR A 1 217 ? 4.368 15.273 13.693 1.00 87.44 217 TYR A C 1
ATOM 1803 O O . TYR A 1 217 ? 4.647 14.839 12.575 1.00 87.44 217 TYR A O 1
ATOM 1811 N N . GLU A 1 218 ? 4.007 16.541 13.912 1.00 87.19 218 GLU A N 1
ATOM 1812 C CA . GLU A 1 218 ? 3.870 17.606 12.901 1.00 87.19 218 GLU A CA 1
ATOM 1813 C C . GLU A 1 218 ? 4.657 18.850 13.319 1.00 87.19 218 GLU A C 1
ATOM 1815 O O . GLU A 1 218 ? 5.374 19.403 12.453 1.00 87.19 218 GLU A O 1
#

Foldseek 3Di:
DCPPDDDDDDADPCVDPVCVVQVWDDDDDWDWDAFDNFIWTKDWIWDDDPNDIDIFIWIQGPVVRDIDGPCVVVRSVVRVCPQVLVVDDDCPQLPQQVQLQVLCVQQQWHDDSQKIARPDQPDLVSLVSRQQCQWVLCVVPVVCRVCVSVDGIDGDRRVRDDPQCSQLVSQRGSDGPPDRGHFTWRADPVVRDTDTDNGVVSVVVVCVVRVVSSVVPD